Protein AF-A0A8T4W693-F1 (afdb_monomer_lite)

Secondary structure (DSSP, 8-state):
-HHHHHHHHHHHHHHHHHHHHHHHHHHHTTSHHHHHHHHHHHHHHHIIIIIHHHHHHHHHTS-GGGHHHHHHHHHHHHHHHHHHHHHS-TTTHHHHHHHHHHHHHHHHHHHHHHHHHHHHHH-HHHHHHHHHHHHHHHHHT---SS--S-HHHHHHHHTHHHHHHHHHHHTTTT--HHHHHHHHHHHHHHH-

Sequence (192 aa):
METLALGIAFGAIISLAQFFSEHVCRRCRRHTTTITSLSAGVAVSYLFLGLFPEFVSKVQHTERWLYVFTLLGFALFHLVEKYIYQHSAPRAVTTRLERENSAVSFIYHFIVGVVIVDLTAIGFTDGLLFVIPIALYTALGTLPEHISPERALHVTLSLAPLLGVVAAVALQDLITTAVSAALLGFVVGALG

Structure (mmCIF, N/CA/C/O backbone):
data_AF-A0A8T4W693-F1
#
_entry.id   AF-A0A8T4W693-F1
#
loop_
_atom_site.group_PDB
_atom_site.id
_atom_site.type_symbol
_atom_site.label_atom_id
_atom_site.label_alt_id
_atom_site.label_comp_id
_atom_site.label_asym_id
_atom_site.label_entity_id
_atom_site.label_seq_id
_atom_site.pdbx_PDB_ins_code
_atom_site.Cartn_x
_atom_site.Cartn_y
_atom_site.Cartn_z
_atom_site.occupancy
_atom_site.B_iso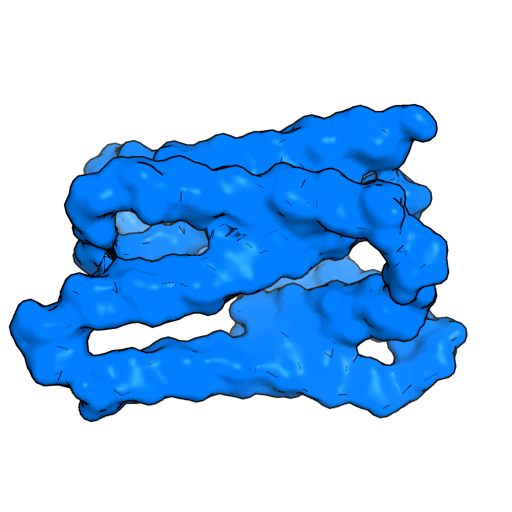_or_equiv
_atom_site.auth_seq_id
_atom_site.auth_comp_id
_atom_site.auth_asym_id
_atom_site.auth_atom_id
_atom_site.pdbx_PDB_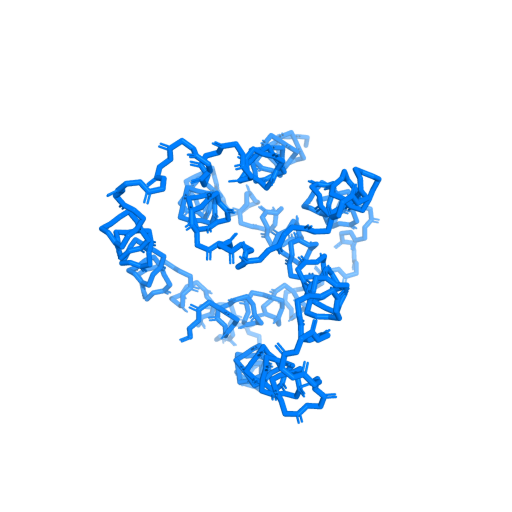model_num
ATOM 1 N N . MET A 1 1 ? -6.657 15.976 14.430 1.00 62.84 1 MET A N 1
ATOM 2 C CA . MET A 1 1 ? -5.666 16.737 13.629 1.00 62.84 1 MET A CA 1
ATOM 3 C C . MET A 1 1 ? -4.329 16.013 13.554 1.00 62.84 1 MET A C 1
ATOM 5 O O . MET A 1 1 ? -3.760 15.965 12.474 1.00 62.84 1 MET A O 1
ATOM 9 N N . GLU A 1 2 ? -3.848 15.419 14.649 1.00 81.56 2 GLU A N 1
ATOM 10 C CA . GLU A 1 2 ? -2.582 14.666 14.658 1.00 81.56 2 GLU A CA 1
ATOM 11 C C . GLU A 1 2 ? -2.604 13.439 13.734 1.00 81.56 2 GLU A C 1
ATOM 13 O O . GLU A 1 2 ? -1.695 13.274 12.928 1.00 81.56 2 GLU A O 1
ATOM 18 N N . THR A 1 3 ? -3.680 12.647 13.754 1.00 83.38 3 THR A N 1
ATOM 19 C CA . THR A 1 3 ? -3.861 11.478 12.868 1.00 83.38 3 THR A CA 1
ATOM 20 C C . THR A 1 3 ? -3.807 11.842 11.386 1.00 83.38 3 THR A C 1
ATOM 22 O O . THR A 1 3 ? -3.142 11.173 10.604 1.00 83.38 3 THR A O 1
ATOM 25 N N . LEU A 1 4 ? -4.440 12.952 11.000 1.00 86.94 4 LEU A N 1
ATOM 26 C CA . LEU A 1 4 ? -4.396 13.472 9.634 1.00 86.94 4 LEU A CA 1
ATOM 27 C C . LEU A 1 4 ? -2.971 13.864 9.224 1.00 86.94 4 LEU A C 1
ATOM 29 O O . LEU A 1 4 ? -2.515 13.493 8.147 1.00 86.94 4 LEU A O 1
ATOM 33 N N . ALA A 1 5 ? -2.269 14.612 10.078 1.00 92.00 5 ALA A N 1
ATOM 34 C CA . ALA A 1 5 ? -0.904 15.044 9.794 1.00 92.00 5 ALA A CA 1
ATOM 35 C C . ALA A 1 5 ? 0.048 13.844 9.658 1.00 92.00 5 ALA A C 1
ATOM 37 O O . ALA A 1 5 ? 0.858 13.810 8.731 1.00 92.00 5 ALA A O 1
ATOM 38 N N . LEU A 1 6 ? -0.093 12.842 10.531 1.00 93.31 6 LEU A N 1
ATOM 39 C CA . LEU A 1 6 ? 0.670 11.596 10.470 1.00 93.31 6 LEU A CA 1
ATOM 40 C C . LEU A 1 6 ? 0.335 10.780 9.220 1.00 93.31 6 LEU A C 1
ATOM 42 O O . LEU A 1 6 ? 1.248 10.376 8.505 1.00 93.31 6 LEU A O 1
ATOM 46 N N . GLY A 1 7 ? -0.950 10.598 8.910 1.00 93.06 7 GLY A N 1
ATOM 47 C CA . GLY A 1 7 ? -1.399 9.893 7.710 1.00 93.06 7 GLY A CA 1
ATOM 48 C C . GLY A 1 7 ? -0.865 10.540 6.432 1.00 93.06 7 GLY A C 1
ATOM 49 O O . GLY A 1 7 ? -0.345 9.844 5.564 1.00 93.06 7 GLY A O 1
ATOM 50 N N . ILE A 1 8 ? -0.896 11.875 6.339 1.00 94.25 8 ILE A N 1
ATOM 51 C CA . ILE A 1 8 ? -0.317 12.611 5.204 1.00 94.25 8 ILE A CA 1
ATOM 52 C C . ILE A 1 8 ? 1.201 12.427 5.153 1.00 94.25 8 ILE A C 1
ATOM 54 O O . ILE A 1 8 ? 1.735 12.149 4.082 1.00 94.25 8 ILE A O 1
ATOM 58 N N . ALA A 1 9 ? 1.905 12.557 6.282 1.00 95.44 9 ALA A N 1
ATOM 59 C CA . ALA A 1 9 ? 3.357 12.392 6.326 1.00 95.44 9 ALA A CA 1
ATOM 60 C C . ALA A 1 9 ? 3.779 10.983 5.883 1.00 95.44 9 ALA A C 1
ATOM 62 O O . ALA A 1 9 ? 4.670 10.823 5.050 1.00 95.44 9 ALA A O 1
ATOM 63 N N . PHE A 1 10 ? 3.103 9.956 6.386 1.00 95.38 10 PHE A N 1
ATOM 64 C CA . PHE A 1 10 ? 3.371 8.562 6.054 1.00 95.38 10 PHE A CA 1
ATOM 65 C C . PHE A 1 10 ? 2.959 8.204 4.621 1.00 95.38 10 PHE A C 1
ATOM 67 O O . PHE A 1 10 ? 3.737 7.583 3.894 1.00 95.38 10 PHE A O 1
ATOM 74 N N . GLY A 1 11 ? 1.799 8.679 4.162 1.00 93.75 11 GLY A N 1
ATOM 75 C CA . GLY A 1 11 ? 1.382 8.568 2.765 1.00 93.75 11 GLY A CA 1
ATOM 76 C C . GLY A 1 11 ? 2.362 9.258 1.812 1.00 93.75 11 GLY A C 1
ATOM 77 O O . GLY A 1 11 ? 2.656 8.722 0.742 1.00 93.75 11 GLY A O 1
ATOM 78 N N . ALA A 1 12 ? 2.938 10.396 2.210 1.00 94.31 12 ALA A N 1
ATOM 79 C CA . ALA A 1 12 ? 3.974 11.084 1.446 1.00 94.31 12 ALA A CA 1
ATOM 80 C C . ALA A 1 12 ? 5.266 10.262 1.362 1.00 94.31 12 ALA A C 1
ATOM 82 O O . ALA A 1 12 ? 5.858 10.207 0.289 1.00 94.31 12 ALA A O 1
ATOM 83 N N . ILE A 1 13 ? 5.679 9.574 2.434 1.00 94.88 13 ILE A N 1
ATOM 84 C CA . ILE A 1 13 ? 6.854 8.683 2.406 1.00 94.88 13 ILE A CA 1
ATOM 85 C C . ILE A 1 13 ? 6.652 7.546 1.397 1.00 94.88 13 ILE A C 1
ATOM 87 O O . ILE A 1 13 ? 7.530 7.310 0.569 1.00 94.88 13 ILE A O 1
ATOM 91 N N . ILE A 1 14 ? 5.494 6.877 1.414 1.00 92.62 14 ILE A N 1
ATOM 92 C CA . ILE A 1 14 ? 5.190 5.789 0.465 1.00 92.62 14 ILE A CA 1
ATOM 93 C C . ILE A 1 14 ? 5.104 6.330 -0.969 1.00 92.62 14 ILE A C 1
ATOM 95 O O . ILE A 1 14 ? 5.646 5.733 -1.898 1.00 92.62 14 ILE A O 1
ATOM 99 N N . SER A 1 15 ? 4.488 7.498 -1.150 1.00 91.50 15 SER A N 1
ATOM 100 C CA . SER A 1 15 ? 4.409 8.181 -2.448 1.00 91.50 15 SER A CA 1
ATOM 101 C C . SER A 1 15 ? 5.794 8.525 -2.996 1.00 91.50 15 SER A C 1
ATOM 103 O O . SER A 1 15 ? 6.074 8.333 -4.178 1.00 91.50 15 SER A O 1
ATOM 105 N N . LEU A 1 16 ? 6.691 8.987 -2.124 1.00 91.19 16 LEU A N 1
ATOM 106 C CA . LEU A 1 16 ? 8.070 9.314 -2.461 1.00 91.19 16 LEU A CA 1
ATOM 107 C C . LEU A 1 16 ? 8.877 8.056 -2.804 1.00 91.19 16 LEU A C 1
ATOM 109 O O . LEU A 1 16 ? 9.640 8.063 -3.768 1.00 91.19 16 LEU A O 1
ATOM 113 N N . ALA A 1 17 ? 8.673 6.967 -2.059 1.00 89.50 17 ALA A N 1
ATOM 114 C CA . ALA A 1 17 ? 9.260 5.665 -2.354 1.00 89.50 17 ALA A CA 1
ATOM 115 C C . ALA A 1 17 ? 8.831 5.162 -3.741 1.00 89.50 17 ALA A C 1
ATOM 117 O O . ALA A 1 17 ? 9.685 4.785 -4.543 1.00 89.50 17 ALA A O 1
ATOM 118 N N . GLN A 1 18 ? 7.538 5.262 -4.067 1.00 85.38 18 GLN A N 1
ATOM 119 C CA . GLN A 1 18 ? 7.016 4.919 -5.391 1.00 85.38 18 GLN A CA 1
ATOM 120 C C . GLN A 1 18 ? 7.592 5.832 -6.479 1.00 85.38 18 GLN A C 1
ATOM 122 O O . GLN A 1 18 ? 7.983 5.355 -7.541 1.00 85.38 18 GLN A O 1
ATOM 127 N N . PHE A 1 19 ? 7.701 7.137 -6.223 1.00 85.06 19 PHE A N 1
ATOM 128 C CA . PHE A 1 19 ? 8.256 8.095 -7.180 1.00 85.06 19 PHE A CA 1
ATOM 129 C C . PHE A 1 19 ? 9.748 7.856 -7.475 1.00 85.06 19 PHE A C 1
ATOM 131 O O . PHE A 1 19 ? 10.193 8.018 -8.612 1.00 85.06 19 PHE A O 1
ATOM 138 N N . PHE A 1 20 ? 10.536 7.465 -6.472 1.00 84.12 20 PHE A N 1
ATOM 139 C CA . PHE A 1 20 ? 11.967 7.200 -6.644 1.00 84.12 20 PHE A CA 1
ATOM 140 C C . PHE A 1 20 ? 12.306 5.750 -6.990 1.00 84.12 20 PHE A C 1
ATOM 142 O O . PHE A 1 20 ? 13.466 5.495 -7.322 1.00 84.12 20 PHE A O 1
ATOM 149 N N . SER A 1 21 ? 11.339 4.832 -6.966 1.00 79.38 21 SER A N 1
ATOM 150 C CA . SER A 1 21 ? 11.526 3.407 -7.283 1.00 79.38 21 SER A CA 1
ATOM 151 C C . SER A 1 21 ? 12.349 3.190 -8.564 1.00 79.38 21 SER A C 1
ATOM 153 O O . SER A 1 21 ? 13.337 2.456 -8.553 1.00 79.38 21 SER A O 1
ATOM 155 N N . GLU A 1 22 ? 12.056 3.936 -9.638 1.00 73.69 22 GLU A N 1
ATOM 156 C CA . GLU A 1 22 ? 12.812 3.904 -10.897 1.00 73.69 22 GLU A CA 1
ATOM 157 C C . GLU A 1 22 ? 14.298 4.265 -10.707 1.00 73.69 22 GLU A C 1
ATOM 159 O O . GLU A 1 22 ? 15.195 3.578 -11.210 1.00 73.69 22 GLU A O 1
ATOM 164 N N . HIS A 1 23 ? 14.579 5.352 -9.987 1.00 76.81 23 HIS A N 1
ATOM 165 C CA . HIS A 1 23 ? 15.943 5.838 -9.779 1.00 76.81 23 HIS A CA 1
ATOM 166 C C . HIS A 1 23 ? 16.743 4.862 -8.912 1.00 76.81 23 HIS A C 1
ATOM 168 O O . HIS A 1 23 ? 17.916 4.594 -9.196 1.00 76.81 23 HIS A O 1
ATOM 174 N N . VAL A 1 24 ? 16.096 4.304 -7.887 1.00 75.31 24 VAL A N 1
ATOM 175 C CA . VAL A 1 24 ? 16.682 3.308 -6.989 1.00 75.31 24 VAL A CA 1
ATOM 176 C C . VAL A 1 24 ? 16.982 2.020 -7.756 1.00 75.31 24 VAL A C 1
ATOM 178 O O . VAL A 1 24 ? 18.122 1.557 -7.720 1.00 75.31 24 VAL A O 1
ATOM 181 N N . CYS A 1 25 ? 16.039 1.505 -8.551 1.00 70.56 25 CYS A N 1
ATOM 182 C CA . CYS A 1 25 ? 16.251 0.328 -9.397 1.00 70.56 25 CYS A CA 1
ATOM 183 C C . CYS A 1 25 ? 17.429 0.507 -10.367 1.00 70.56 25 CYS A C 1
ATOM 185 O O . CYS A 1 25 ? 18.298 -0.365 -10.460 1.00 70.56 25 CYS A O 1
ATOM 187 N N . ARG A 1 26 ? 17.524 1.657 -11.052 1.00 72.19 26 ARG A N 1
ATOM 188 C CA . ARG A 1 26 ? 18.644 1.944 -11.969 1.00 72.19 26 ARG A CA 1
ATOM 189 C C . ARG A 1 26 ? 19.995 1.968 -11.248 1.00 72.19 26 ARG A C 1
ATOM 191 O O . ARG A 1 26 ? 20.972 1.432 -11.772 1.00 72.19 26 ARG A O 1
ATOM 198 N N . ARG A 1 27 ? 20.062 2.563 -10.052 1.00 77.00 27 ARG A N 1
ATOM 199 C CA . ARG A 1 27 ? 21.290 2.647 -9.239 1.00 77.00 27 ARG A CA 1
ATOM 200 C C . ARG A 1 27 ? 21.696 1.281 -8.676 1.00 77.00 27 ARG A C 1
ATOM 202 O O . ARG A 1 27 ? 22.879 0.945 -8.660 1.00 77.00 27 ARG A O 1
ATOM 209 N N . CYS A 1 28 ? 20.718 0.491 -8.242 1.00 72.50 28 CYS A N 1
ATOM 210 C CA . CYS A 1 28 ? 20.913 -0.781 -7.550 1.00 72.50 28 CYS A CA 1
ATOM 211 C C . CYS A 1 28 ? 20.978 -1.997 -8.482 1.00 72.50 28 CYS A C 1
ATOM 213 O O . CYS A 1 28 ? 21.146 -3.109 -7.989 1.00 72.50 28 CYS A O 1
ATOM 215 N N . ARG A 1 29 ? 20.948 -1.800 -9.809 1.00 70.38 29 ARG A N 1
ATOM 216 C CA . ARG A 1 29 ? 20.939 -2.860 -10.837 1.00 70.38 29 ARG A CA 1
ATOM 217 C C . ARG A 1 29 ? 22.004 -3.953 -10.654 1.00 70.38 29 ARG A C 1
ATOM 219 O O . ARG A 1 29 ? 21.802 -5.092 -11.054 1.00 70.38 29 ARG A O 1
ATOM 226 N N . ARG A 1 30 ? 23.154 -3.617 -10.057 1.00 74.06 30 ARG A N 1
ATOM 227 C CA . ARG A 1 30 ? 24.265 -4.559 -9.818 1.00 74.06 30 ARG A CA 1
ATOM 228 C C . ARG A 1 30 ? 24.036 -5.497 -8.621 1.00 74.06 30 ARG A C 1
ATOM 230 O O . ARG A 1 30 ? 24.671 -6.540 -8.559 1.00 74.06 30 ARG A O 1
ATOM 237 N N . HIS A 1 31 ? 23.143 -5.137 -7.699 1.00 78.00 31 HIS A N 1
ATOM 238 C CA . HIS A 1 31 ? 22.842 -5.884 -6.469 1.00 78.00 31 HIS A CA 1
ATOM 239 C C . HIS A 1 31 ? 21.340 -6.172 -6.311 1.00 78.00 31 HIS A C 1
ATOM 241 O O . HIS A 1 31 ? 20.880 -6.449 -5.204 1.00 78.00 31 HIS A O 1
ATOM 247 N N . THR A 1 32 ? 20.576 -6.098 -7.406 1.00 74.19 32 THR A N 1
ATOM 248 C CA . THR A 1 32 ? 19.115 -6.234 -7.411 1.00 74.19 32 THR A CA 1
ATOM 249 C C . THR A 1 32 ? 18.655 -7.483 -6.673 1.00 74.19 32 THR A C 1
ATOM 251 O O . THR A 1 32 ? 17.847 -7.372 -5.765 1.00 74.19 32 THR A O 1
ATOM 254 N N . THR A 1 33 ? 19.236 -8.650 -6.959 1.00 77.44 33 THR A N 1
ATOM 255 C CA . THR A 1 33 ? 18.818 -9.916 -6.339 1.00 77.44 33 THR A CA 1
ATOM 256 C C . THR A 1 33 ? 18.897 -9.879 -4.811 1.00 77.44 33 THR A C 1
ATOM 258 O O . THR A 1 33 ? 17.939 -10.246 -4.138 1.00 77.44 33 THR A O 1
ATOM 261 N N . THR A 1 34 ? 20.009 -9.390 -4.252 1.00 83.25 34 THR A N 1
ATOM 262 C CA . THR A 1 34 ? 20.217 -9.324 -2.797 1.00 83.25 34 THR A CA 1
ATOM 263 C C . THR A 1 34 ? 19.296 -8.300 -2.140 1.00 83.25 34 THR A C 1
ATOM 265 O O . THR A 1 34 ? 18.709 -8.565 -1.092 1.00 83.25 34 THR A O 1
ATOM 268 N N . ILE A 1 35 ? 19.150 -7.130 -2.763 1.00 82.75 35 ILE A N 1
ATOM 269 C CA . ILE A 1 35 ? 18.343 -6.027 -2.236 1.00 82.75 35 ILE A CA 1
ATOM 270 C C . ILE A 1 35 ? 16.852 -6.387 -2.270 1.00 82.75 35 ILE A C 1
ATOM 272 O O . ILE A 1 35 ? 16.149 -6.184 -1.281 1.00 82.75 35 ILE A O 1
ATOM 276 N N . THR A 1 36 ? 16.383 -6.994 -3.359 1.00 80.75 36 THR A N 1
ATOM 277 C CA . THR A 1 36 ? 15.002 -7.464 -3.487 1.00 80.75 36 THR A CA 1
ATOM 278 C C . THR A 1 36 ? 14.714 -8.604 -2.514 1.00 80.75 36 THR A C 1
ATOM 280 O O . THR A 1 36 ? 13.684 -8.562 -1.847 1.00 80.75 36 THR A O 1
ATOM 283 N N . SER A 1 37 ? 15.631 -9.566 -2.327 1.00 86.00 37 SER A N 1
ATOM 284 C CA . SER A 1 37 ? 15.439 -10.629 -1.324 1.00 86.00 37 SER A CA 1
ATOM 285 C C . SER A 1 37 ? 15.393 -10.094 0.108 1.00 86.00 37 SER A C 1
ATOM 287 O O . SER A 1 37 ? 14.603 -10.576 0.917 1.00 86.00 37 SER A O 1
ATOM 289 N N . LEU A 1 38 ? 16.197 -9.069 0.420 1.00 88.19 38 LEU A N 1
ATOM 290 C CA . LEU A 1 38 ? 16.171 -8.413 1.726 1.00 88.19 38 LEU A CA 1
ATOM 291 C C . LEU A 1 38 ? 14.836 -7.698 1.943 1.00 88.19 38 LEU A C 1
ATOM 293 O O . LEU A 1 38 ? 14.202 -7.880 2.979 1.00 88.19 38 LEU A O 1
ATOM 297 N N . SER A 1 39 ? 14.392 -6.918 0.956 1.00 86.94 39 SER A N 1
ATOM 298 C CA . SER A 1 39 ? 13.115 -6.210 1.016 1.00 86.94 39 SER A CA 1
ATOM 299 C C . SER A 1 39 ? 11.934 -7.168 1.160 1.00 86.94 39 SER A C 1
ATOM 301 O O . SER A 1 39 ? 11.044 -6.915 1.968 1.00 86.94 39 SER A O 1
ATOM 303 N N . ALA A 1 40 ? 11.933 -8.273 0.410 1.00 86.00 40 ALA A N 1
ATOM 304 C CA . ALA A 1 40 ? 10.919 -9.315 0.522 1.00 86.00 40 ALA A CA 1
ATOM 305 C C . ALA A 1 40 ? 10.945 -9.965 1.913 1.00 86.00 40 ALA A C 1
ATOM 307 O O . ALA A 1 40 ? 9.900 -10.119 2.533 1.00 86.00 40 ALA A O 1
ATOM 308 N N . GLY A 1 41 ? 12.131 -10.266 2.452 1.00 90.50 41 GLY A N 1
ATOM 309 C CA . GLY A 1 41 ? 12.277 -10.801 3.807 1.00 90.50 41 GLY A CA 1
ATOM 310 C C . GLY A 1 41 ? 11.724 -9.864 4.885 1.00 90.50 41 GLY A C 1
ATOM 311 O O . GLY A 1 41 ? 11.012 -10.318 5.780 1.00 90.50 41 GLY A O 1
ATOM 312 N N . VAL A 1 42 ? 11.992 -8.557 4.782 1.00 91.56 42 VAL A N 1
ATOM 313 C CA . VAL A 1 42 ? 11.444 -7.538 5.696 1.00 91.56 42 VAL A CA 1
ATOM 314 C C . VAL A 1 42 ? 9.920 -7.452 5.575 1.00 91.56 42 VAL A C 1
ATOM 316 O O . VAL A 1 42 ? 9.233 -7.468 6.595 1.00 91.56 42 VAL A O 1
ATOM 319 N N . ALA A 1 43 ? 9.388 -7.411 4.350 1.00 90.19 43 ALA A N 1
ATOM 320 C CA . ALA A 1 43 ? 7.949 -7.346 4.099 1.00 90.19 43 ALA A CA 1
ATOM 321 C C . ALA A 1 43 ? 7.214 -8.585 4.630 1.00 90.19 43 ALA A C 1
ATOM 323 O O . ALA A 1 43 ? 6.247 -8.441 5.371 1.00 90.19 43 ALA A O 1
ATOM 324 N N . VAL A 1 44 ? 7.711 -9.792 4.339 1.00 91.81 44 VAL A N 1
ATOM 325 C CA . VAL A 1 44 ? 7.122 -11.057 4.812 1.00 91.81 44 VAL A CA 1
ATOM 326 C C . VAL A 1 44 ? 7.214 -11.180 6.334 1.00 91.81 44 VAL A C 1
ATOM 328 O O . VAL A 1 44 ? 6.255 -11.589 6.985 1.00 91.81 44 VAL A O 1
ATOM 331 N N . SER A 1 45 ? 8.340 -10.782 6.934 1.00 94.38 45 SER A N 1
ATOM 332 C CA . SER A 1 45 ? 8.476 -10.780 8.396 1.00 94.38 45 SER A CA 1
ATOM 333 C C . SER A 1 45 ? 7.448 -9.853 9.039 1.00 94.38 45 SER A C 1
ATOM 335 O O . SER A 1 45 ? 6.778 -10.241 9.991 1.00 94.38 45 SER A O 1
ATOM 337 N N . TYR A 1 46 ? 7.281 -8.646 8.498 1.00 93.25 46 TYR A N 1
ATOM 338 C CA . TYR A 1 46 ? 6.281 -7.707 8.989 1.00 93.25 46 TYR A CA 1
ATOM 339 C C . TYR A 1 46 ? 4.842 -8.178 8.729 1.00 93.25 46 TYR A C 1
ATOM 341 O O . TYR A 1 46 ? 3.984 -8.004 9.596 1.00 93.25 46 TYR A O 1
ATOM 349 N N . LEU A 1 47 ? 4.588 -8.835 7.592 1.00 93.56 47 LEU A N 1
ATOM 350 C CA . LEU A 1 47 ? 3.304 -9.461 7.286 1.00 93.56 47 LEU A CA 1
ATOM 351 C C . LEU A 1 47 ? 2.884 -10.403 8.413 1.00 93.56 47 LEU A C 1
ATOM 353 O O . LEU A 1 47 ? 1.791 -10.256 8.948 1.00 93.56 47 LEU A O 1
ATOM 357 N N . PHE A 1 48 ? 3.756 -11.327 8.817 1.00 94.31 48 PHE A N 1
ATOM 358 C CA . PHE A 1 48 ? 3.413 -12.318 9.838 1.00 94.31 48 PHE A CA 1
ATOM 359 C C . PHE A 1 48 ? 3.480 -11.789 11.272 1.00 94.31 48 PHE A C 1
ATOM 361 O O . PHE A 1 48 ? 2.714 -12.249 12.115 1.00 94.31 48 PHE A O 1
ATOM 368 N N . LEU A 1 49 ? 4.388 -10.855 11.568 1.00 94.06 49 LEU A N 1
ATOM 369 C CA . LEU A 1 49 ? 4.620 -10.388 12.939 1.00 94.06 49 LEU A CA 1
ATOM 370 C C . LEU A 1 49 ? 3.785 -9.167 13.332 1.00 94.06 49 LEU A C 1
ATOM 372 O O . LEU A 1 49 ? 3.550 -8.973 14.520 1.00 94.06 49 LEU A O 1
ATOM 376 N N . GLY A 1 50 ? 3.357 -8.345 12.373 1.00 91.81 50 GLY A N 1
ATOM 377 C CA . GLY A 1 50 ? 2.589 -7.125 12.639 1.00 91.81 50 GLY A CA 1
ATOM 378 C C . GLY A 1 50 ? 1.224 -7.135 11.966 1.00 91.81 50 GLY A C 1
ATOM 379 O O . GLY A 1 50 ? 0.191 -7.146 12.631 1.00 91.81 50 GLY A O 1
ATOM 380 N N . LEU A 1 51 ? 1.219 -7.181 10.635 1.00 92.94 51 LEU A N 1
ATOM 381 C CA . LEU A 1 51 ? 0.013 -6.997 9.823 1.00 92.94 51 LEU A CA 1
ATOM 382 C C . LEU A 1 51 ? -1.043 -8.095 10.033 1.00 92.94 51 LEU A C 1
ATOM 384 O O . LEU A 1 51 ? -2.226 -7.800 10.198 1.00 92.94 51 LEU A O 1
ATOM 388 N N . PHE A 1 52 ? -0.629 -9.363 10.033 1.00 93.56 52 PHE A N 1
ATOM 389 C CA . PHE A 1 52 ? -1.537 -10.499 10.179 1.00 93.56 52 PHE A CA 1
ATOM 390 C C . PHE A 1 52 ? -2.152 -10.589 11.589 1.00 93.56 52 PHE A C 1
ATOM 392 O O . PHE A 1 52 ? -3.372 -10.739 11.675 1.00 93.56 52 PHE A O 1
ATOM 399 N N . PRO A 1 53 ? -1.391 -10.444 12.696 1.00 93.81 53 PRO A N 1
ATOM 400 C CA . PRO A 1 53 ? -1.968 -10.347 14.038 1.00 93.81 53 PRO A CA 1
ATOM 401 C C . PRO A 1 53 ? -2.982 -9.208 14.186 1.00 93.81 53 PRO A C 1
ATOM 403 O O . PRO A 1 53 ? -4.064 -9.432 14.731 1.00 93.81 53 PRO A O 1
ATOM 406 N N . GLU A 1 54 ? -2.675 -8.021 13.657 1.00 92.75 54 GLU A N 1
ATOM 407 C CA . GLU A 1 54 ? -3.580 -6.866 13.708 1.00 92.75 54 GLU A CA 1
ATOM 408 C C . GLU A 1 54 ? -4.876 -7.131 12.928 1.00 92.75 54 GLU A C 1
ATOM 410 O O . GLU A 1 54 ? -5.984 -6.884 13.408 1.00 92.75 54 GLU A O 1
ATOM 415 N N . PHE A 1 55 ? -4.758 -7.742 11.748 1.00 94.44 55 PHE A N 1
ATOM 416 C CA . PHE A 1 55 ? -5.913 -8.184 10.976 1.00 94.44 55 PHE A CA 1
ATOM 417 C C . PHE A 1 55 ? -6.772 -9.204 11.737 1.00 94.44 55 PHE A C 1
ATOM 419 O O . PHE A 1 55 ? -7.988 -9.034 11.835 1.00 94.44 55 PHE A O 1
ATOM 426 N N . VAL A 1 56 ? -6.160 -10.238 12.323 1.00 94.38 56 VAL A N 1
ATOM 427 C CA . VAL A 1 56 ? -6.880 -11.246 13.118 1.00 94.38 56 VAL A CA 1
ATOM 428 C C . VAL A 1 56 ? -7.598 -10.598 14.303 1.00 94.38 56 VAL A C 1
ATOM 430 O O . VAL A 1 56 ? -8.758 -10.930 14.552 1.00 94.38 56 VAL A O 1
ATOM 433 N N . SER A 1 57 ? -6.956 -9.647 14.987 1.00 92.31 57 SER A N 1
ATOM 434 C CA . SER A 1 57 ? -7.564 -8.874 16.076 1.00 92.31 57 SER A CA 1
ATOM 435 C C . SER A 1 57 ? -8.834 -8.154 15.610 1.00 92.31 57 SER A C 1
ATOM 437 O O . SER A 1 57 ? -9.903 -8.340 16.196 1.00 92.31 57 SER A O 1
ATOM 439 N N . LYS A 1 58 ? -8.783 -7.413 14.495 1.00 90.50 58 LYS A N 1
ATOM 440 C CA . LYS A 1 58 ? -9.958 -6.707 13.949 1.00 90.50 58 LYS A CA 1
ATOM 441 C C . LYS A 1 58 ? -11.089 -7.652 13.528 1.00 90.50 58 LYS A C 1
ATOM 443 O O . LYS A 1 58 ? -12.264 -7.347 13.750 1.00 90.50 58 LYS A O 1
ATOM 448 N N . VAL A 1 59 ? -10.756 -8.809 12.954 1.00 92.62 59 VAL A N 1
ATOM 449 C CA . VAL A 1 59 ? -11.739 -9.822 12.532 1.00 92.62 59 VAL A CA 1
ATOM 450 C C . VAL A 1 59 ? -12.432 -10.476 13.727 1.00 92.62 59 VAL A C 1
ATOM 452 O O . VAL A 1 59 ? -13.644 -10.684 13.680 1.00 92.62 59 VAL A O 1
ATOM 455 N N . GLN A 1 60 ? -11.704 -10.760 14.811 1.00 88.44 60 GLN A N 1
ATOM 456 C CA . GLN A 1 60 ? -12.282 -11.334 16.033 1.00 88.44 60 GLN A CA 1
ATOM 457 C C . GLN A 1 60 ? -13.350 -10.435 16.668 1.00 88.44 60 GLN A C 1
ATOM 459 O O . GLN A 1 60 ? -14.309 -10.951 17.237 1.00 88.44 60 GLN A O 1
ATOM 464 N N . HIS A 1 61 ? -13.204 -9.115 16.537 1.00 81.00 61 HIS A N 1
ATOM 465 C CA . HIS A 1 61 ? -14.144 -8.124 17.065 1.00 81.00 61 HIS A CA 1
ATOM 466 C C . HIS A 1 61 ? -15.256 -7.736 16.080 1.00 81.00 61 HIS A C 1
ATOM 468 O O . HIS A 1 61 ? -16.134 -6.956 16.442 1.00 81.00 61 HIS A O 1
ATOM 474 N N . THR A 1 62 ? -15.220 -8.255 14.847 1.00 85.88 62 THR A N 1
ATOM 475 C CA . THR A 1 62 ? -16.189 -7.916 13.799 1.00 85.88 62 THR A CA 1
ATOM 476 C C . THR A 1 62 ? -16.912 -9.167 13.312 1.00 85.88 62 THR A C 1
ATOM 478 O O . THR A 1 62 ? -17.925 -9.547 13.882 1.00 85.88 62 THR A O 1
ATOM 481 N N . GLU A 1 63 ? -16.406 -9.819 12.263 1.00 90.19 63 GLU A N 1
ATOM 482 C CA . GLU A 1 63 ? -17.080 -10.933 11.607 1.00 90.19 63 GLU A CA 1
ATOM 483 C C . GLU A 1 63 ? -16.076 -11.864 10.922 1.00 90.19 63 GLU A C 1
ATOM 485 O O . GLU A 1 63 ? -15.226 -11.425 10.148 1.00 90.19 63 GLU A O 1
ATOM 490 N N . ARG A 1 64 ? -16.211 -13.179 11.124 1.00 91.69 64 ARG A N 1
ATOM 491 C CA . ARG A 1 64 ? -15.255 -14.176 10.598 1.00 91.69 64 ARG A CA 1
ATOM 492 C C . ARG A 1 64 ? -15.217 -14.262 9.071 1.00 91.69 64 ARG A C 1
ATOM 494 O O . ARG A 1 64 ? -14.213 -14.693 8.516 1.00 91.69 64 ARG A O 1
ATOM 501 N N . TRP A 1 65 ? -16.278 -13.871 8.367 1.00 93.94 65 TRP A N 1
ATOM 502 C CA . TRP A 1 65 ? -16.297 -13.931 6.899 1.00 93.94 65 TRP A CA 1
ATOM 503 C C . TRP A 1 65 ? -15.276 -12.974 6.255 1.00 93.94 65 TRP A C 1
ATOM 505 O O . TRP A 1 65 ? -14.897 -13.172 5.102 1.00 93.94 65 TRP A O 1
ATOM 515 N N . LEU A 1 66 ? -14.756 -12.000 7.013 1.00 93.88 66 LEU A N 1
ATOM 516 C CA . LEU A 1 66 ? -13.738 -11.052 6.559 1.00 93.88 66 LEU A CA 1
ATOM 517 C C . LEU A 1 66 ? -12.401 -11.712 6.174 1.00 93.88 66 LEU A C 1
ATOM 519 O O . LEU A 1 66 ? -11.654 -11.132 5.388 1.00 93.88 66 LEU A O 1
ATOM 523 N N . TYR A 1 67 ? -12.122 -12.948 6.617 1.00 94.38 67 TYR A N 1
ATOM 524 C CA . TYR A 1 67 ? -10.971 -13.734 6.137 1.00 94.38 67 TYR A CA 1
ATOM 525 C C . TYR A 1 67 ? -10.973 -13.947 4.613 1.00 94.38 67 TYR A C 1
ATOM 527 O O . TYR A 1 67 ? -9.912 -14.117 4.011 1.00 94.38 67 TYR A O 1
ATOM 535 N N . VAL A 1 68 ? -12.143 -13.887 3.966 1.00 96.06 68 VAL A N 1
ATOM 536 C CA . VAL A 1 68 ? -12.255 -13.974 2.503 1.00 96.06 68 VAL A CA 1
ATOM 537 C C . VAL A 1 68 ? -11.506 -12.834 1.812 1.00 96.06 68 VAL A C 1
ATOM 539 O O . VAL A 1 68 ? -10.980 -13.048 0.724 1.00 96.06 68 VAL A O 1
ATOM 542 N N . PHE A 1 69 ? -11.380 -11.653 2.427 1.00 95.38 69 PHE A N 1
ATOM 543 C CA . PHE A 1 69 ? -10.648 -10.542 1.812 1.00 95.38 69 PHE A CA 1
ATOM 544 C C . PHE A 1 69 ? -9.143 -10.788 1.720 1.00 95.38 69 PHE A C 1
ATOM 546 O O . PHE A 1 69 ? -8.524 -10.325 0.767 1.00 95.38 69 PHE A O 1
ATOM 553 N N . THR A 1 70 ? -8.562 -11.576 2.627 1.00 95.19 70 THR A N 1
ATOM 554 C CA . THR A 1 70 ? -7.169 -12.029 2.499 1.00 95.19 70 THR A CA 1
ATOM 555 C C . THR A 1 70 ? -6.995 -12.949 1.302 1.00 95.19 70 THR A C 1
ATOM 557 O O . THR A 1 70 ? -6.096 -12.748 0.491 1.00 95.19 70 THR A O 1
ATOM 560 N N . LEU A 1 71 ? -7.906 -13.908 1.126 1.00 94.56 71 LEU A N 1
ATOM 561 C CA . LEU A 1 71 ? -7.902 -14.767 -0.059 1.00 94.56 71 LEU A CA 1
ATOM 562 C C . LEU A 1 71 ? -8.135 -13.961 -1.338 1.00 94.56 71 LEU A C 1
ATOM 564 O O . LEU A 1 71 ? -7.515 -14.246 -2.357 1.00 94.56 71 LEU A O 1
ATOM 568 N N . LEU A 1 72 ? -9.002 -12.947 -1.286 1.00 94.12 72 LEU A N 1
ATOM 569 C CA . LEU A 1 72 ? -9.282 -12.071 -2.416 1.00 94.12 72 LEU A CA 1
ATOM 570 C C . LEU A 1 72 ? -8.058 -11.231 -2.795 1.00 94.12 72 LEU A C 1
ATOM 572 O O . LEU A 1 72 ? -7.749 -11.140 -3.978 1.00 94.12 72 LEU A O 1
ATOM 576 N N . GLY A 1 73 ? -7.355 -10.658 -1.814 1.00 91.06 73 GLY A N 1
ATOM 577 C CA . GLY A 1 73 ? -6.105 -9.925 -2.030 1.00 91.06 73 GLY A CA 1
ATOM 578 C C . GLY A 1 73 ? -5.060 -10.791 -2.722 1.00 91.06 73 GLY A C 1
ATOM 579 O O . GLY A 1 73 ? -4.569 -10.427 -3.789 1.00 91.06 73 GLY A O 1
ATOM 580 N N . PHE A 1 74 ? -4.824 -11.985 -2.176 1.00 91.50 74 PHE A N 1
ATOM 581 C CA . PHE A 1 74 ? -3.900 -12.963 -2.745 1.00 91.50 74 PHE A CA 1
ATOM 582 C C . PHE A 1 74 ? -4.301 -13.367 -4.170 1.00 91.50 74 PHE A C 1
ATOM 584 O O . PHE A 1 74 ? -3.509 -13.274 -5.110 1.00 91.50 74 PHE A O 1
ATOM 591 N N . ALA A 1 75 ? -5.555 -13.790 -4.349 1.00 91.94 75 ALA A N 1
ATOM 592 C CA . ALA A 1 75 ? -6.046 -14.304 -5.617 1.00 91.94 75 ALA A CA 1
ATOM 593 C C . ALA A 1 75 ? -6.073 -13.230 -6.705 1.00 91.94 75 ALA A C 1
ATOM 595 O O . ALA A 1 75 ? -5.656 -13.518 -7.820 1.00 91.94 75 ALA A O 1
ATOM 596 N N . LEU A 1 76 ? -6.538 -12.007 -6.419 1.00 87.69 76 LEU A N 1
ATOM 597 C CA . LEU A 1 76 ? -6.599 -10.948 -7.430 1.00 87.69 76 LEU A CA 1
ATOM 598 C C . LEU A 1 76 ? -5.208 -10.578 -7.937 1.00 87.69 76 LEU A C 1
ATOM 600 O O . LEU A 1 76 ? -5.031 -10.477 -9.148 1.00 87.69 76 LEU A O 1
ATOM 604 N N . PHE A 1 77 ? -4.223 -10.439 -7.050 1.00 81.56 77 PHE A N 1
ATOM 605 C CA . PHE A 1 77 ? -2.854 -10.133 -7.462 1.00 81.56 77 PHE A CA 1
ATOM 606 C C . PHE A 1 77 ? -2.267 -11.222 -8.362 1.00 81.56 77 PHE A C 1
ATOM 608 O O . PHE A 1 77 ? -1.834 -10.932 -9.478 1.00 81.56 77 PHE A O 1
ATOM 615 N N . HIS A 1 78 ? -2.360 -12.484 -7.940 1.00 82.56 78 HIS A N 1
ATOM 616 C CA . HIS A 1 78 ? -1.830 -13.611 -8.707 1.00 82.56 78 HIS A CA 1
ATOM 617 C C . HIS A 1 78 ? -2.600 -13.862 -10.011 1.00 82.56 78 HIS A C 1
ATOM 619 O O . HIS A 1 78 ? -2.013 -14.248 -11.023 1.00 82.56 78 HIS A O 1
ATOM 625 N N . LEU A 1 79 ? -3.922 -13.662 -10.014 1.00 85.94 79 LEU A N 1
ATOM 626 C CA . LEU A 1 79 ? -4.742 -13.807 -11.215 1.00 85.94 79 LEU A CA 1
ATOM 627 C C . LEU A 1 79 ? -4.430 -12.717 -12.230 1.00 85.94 79 LEU A C 1
ATOM 629 O O . LEU A 1 79 ? -4.307 -13.043 -13.408 1.00 85.94 79 LEU A O 1
ATOM 633 N N . VAL A 1 80 ? -4.290 -11.460 -11.798 1.00 80.88 80 VAL A N 1
ATOM 634 C CA . VAL A 1 80 ? -3.927 -10.373 -12.711 1.00 80.88 80 VAL A CA 1
ATOM 635 C C . VAL A 1 80 ? -2.530 -10.609 -13.270 1.00 80.88 80 VAL A C 1
ATOM 637 O O . VAL A 1 80 ? -2.369 -10.595 -14.486 1.00 80.88 80 VAL A O 1
ATOM 640 N N . GLU A 1 81 ? -1.549 -10.928 -12.426 1.00 74.44 81 GLU A N 1
ATOM 641 C CA . GLU A 1 81 ? -0.195 -11.249 -12.881 1.00 74.44 81 GLU A CA 1
ATOM 642 C C . GLU A 1 81 ? -0.209 -12.377 -13.926 1.00 74.44 81 GLU A C 1
ATOM 644 O O . GLU A 1 81 ? 0.277 -12.216 -15.049 1.00 74.44 81 GLU A O 1
ATOM 649 N N . LYS A 1 82 ? -0.849 -13.505 -13.602 1.00 81.25 82 LYS A N 1
ATOM 650 C CA . LYS A 1 82 ? -0.943 -14.659 -14.502 1.00 81.25 82 LYS A CA 1
ATOM 651 C C . LYS A 1 82 ? -1.688 -14.333 -15.794 1.00 81.25 82 LYS A C 1
ATOM 653 O O . LYS A 1 82 ? -1.271 -14.782 -16.862 1.00 81.25 82 LYS A O 1
ATOM 658 N N . TYR A 1 83 ? -2.783 -13.580 -15.715 1.00 81.62 83 TYR A N 1
ATOM 659 C CA . TYR A 1 83 ? -3.562 -13.174 -16.882 1.00 81.62 83 TYR A CA 1
ATOM 660 C C . TYR A 1 83 ? -2.704 -12.360 -17.848 1.00 81.62 83 TYR A C 1
ATOM 662 O O . TYR A 1 83 ? -2.683 -12.663 -19.046 1.00 81.62 83 TYR A O 1
ATOM 670 N N . ILE A 1 84 ? -1.952 -11.394 -17.316 1.00 70.88 84 ILE A N 1
ATOM 671 C CA . ILE A 1 84 ? -1.071 -10.544 -18.105 1.00 70.88 84 ILE A CA 1
ATOM 672 C C . ILE A 1 84 ? 0.015 -11.384 -18.800 1.00 70.88 84 ILE A C 1
ATOM 674 O O . ILE A 1 84 ? 0.234 -11.220 -20.006 1.00 70.88 84 ILE A O 1
ATOM 678 N N . TYR A 1 85 ? 0.658 -12.310 -18.076 1.00 72.25 85 TYR A N 1
ATOM 679 C CA . TYR A 1 85 ? 1.671 -13.211 -18.645 1.00 72.25 85 TYR A CA 1
ATOM 680 C C . TYR A 1 85 ? 1.116 -14.099 -19.764 1.00 72.25 85 TYR A C 1
ATOM 682 O O . TYR A 1 85 ? 1.806 -14.350 -20.751 1.00 72.25 85 TYR A O 1
ATOM 690 N N . GLN A 1 86 ? -0.121 -14.583 -19.629 1.00 79.19 86 GLN A N 1
ATOM 691 C CA . GLN A 1 86 ? -0.729 -15.501 -20.596 1.00 79.19 86 GLN A CA 1
ATOM 692 C C . GLN A 1 86 ? -1.233 -14.813 -21.871 1.00 79.19 86 GLN A C 1
ATOM 694 O O . GLN A 1 86 ? -1.208 -15.426 -22.937 1.00 79.19 86 GLN A O 1
ATOM 699 N N . HIS A 1 87 ? -1.699 -13.565 -21.781 1.00 75.44 87 HIS A N 1
ATOM 700 C CA . HIS A 1 87 ? -2.390 -12.882 -22.885 1.00 75.44 87 HIS A CA 1
ATOM 701 C C . HIS A 1 87 ? -1.540 -11.840 -23.609 1.00 75.44 87 HIS A C 1
ATOM 703 O O . HIS A 1 87 ? -2.021 -11.171 -24.529 1.00 75.44 87 HIS A O 1
ATOM 709 N N . SER A 1 88 ? -0.271 -11.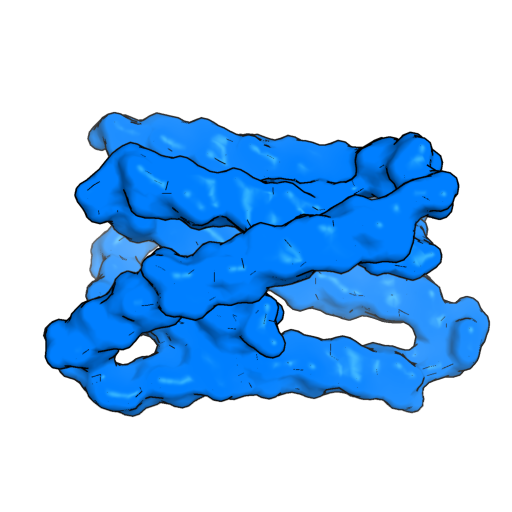712 -23.236 1.00 63.75 88 SER A N 1
ATOM 710 C CA . SER A 1 88 ? 0.637 -10.780 -23.883 1.00 63.75 88 SER A CA 1
ATOM 711 C C . SER A 1 88 ? 1.659 -11.523 -24.748 1.00 63.75 88 SER A C 1
ATOM 713 O O . SER A 1 88 ? 2.274 -12.498 -24.326 1.00 63.75 88 SER A O 1
ATOM 715 N N . ALA A 1 89 ? 1.862 -11.069 -25.989 1.00 59.50 89 ALA A N 1
ATOM 716 C CA . ALA A 1 89 ? 2.869 -11.645 -26.886 1.00 59.50 89 ALA A CA 1
ATOM 717 C C . ALA A 1 89 ? 4.290 -11.347 -26.363 1.00 59.50 89 ALA A C 1
ATOM 719 O O . ALA A 1 89 ? 4.511 -10.213 -25.953 1.00 59.50 89 ALA A O 1
ATOM 720 N N . PRO A 1 90 ? 5.292 -12.245 -26.466 1.00 59.97 90 PRO A N 1
ATOM 721 C CA . PRO A 1 90 ? 6.608 -12.106 -25.813 1.00 59.97 90 PRO A CA 1
ATOM 722 C C . PRO A 1 90 ? 7.337 -10.757 -25.985 1.00 59.97 90 PRO A C 1
ATOM 724 O O . PRO A 1 90 ? 8.146 -10.386 -25.145 1.00 59.97 90 PRO A O 1
ATOM 727 N N . ARG A 1 91 ? 7.059 -10.008 -27.066 1.00 54.28 91 ARG A N 1
ATOM 728 C CA . ARG A 1 91 ? 7.616 -8.665 -27.342 1.00 54.28 91 ARG A CA 1
ATOM 729 C C . ARG A 1 91 ? 6.680 -7.484 -27.015 1.00 54.28 91 ARG A C 1
ATOM 731 O O . ARG A 1 91 ? 7.141 -6.352 -27.009 1.00 54.28 91 ARG A O 1
ATOM 738 N N . ALA A 1 92 ? 5.394 -7.734 -26.764 1.00 51.28 92 ALA A N 1
ATOM 739 C CA . ALA A 1 92 ? 4.372 -6.759 -26.349 1.00 51.28 92 ALA A CA 1
ATOM 740 C C . ALA A 1 92 ? 3.917 -6.940 -24.881 1.00 51.28 92 ALA A C 1
ATOM 742 O O . ALA A 1 92 ? 3.164 -6.117 -24.365 1.00 51.28 92 ALA A O 1
ATOM 743 N N . VAL A 1 93 ? 4.397 -8.003 -24.220 1.00 51.78 93 VAL A N 1
ATOM 744 C CA . VAL A 1 93 ? 4.335 -8.262 -22.769 1.00 51.78 93 VAL A CA 1
ATOM 745 C C . VAL A 1 93 ? 4.742 -7.023 -21.992 1.00 51.78 93 VAL A C 1
ATOM 747 O O . VAL A 1 93 ? 3.992 -6.595 -21.132 1.00 51.78 93 VAL A O 1
ATOM 750 N N . THR A 1 94 ? 5.836 -6.368 -22.370 1.00 52.81 94 THR A N 1
ATOM 751 C CA . THR A 1 94 ? 6.411 -5.249 -21.612 1.00 52.81 94 THR A CA 1
ATOM 752 C C . THR A 1 94 ? 5.475 -4.040 -21.493 1.00 52.81 94 THR A C 1
ATOM 754 O O . THR A 1 94 ? 5.152 -3.626 -20.387 1.00 52.81 94 THR A O 1
ATOM 757 N N . THR A 1 95 ? 4.944 -3.520 -22.601 1.00 47.84 95 THR A N 1
ATOM 758 C CA . THR A 1 95 ? 4.110 -2.298 -22.594 1.00 47.84 95 THR A CA 1
ATOM 759 C C . THR A 1 95 ? 2.675 -2.522 -22.110 1.00 47.84 95 THR A C 1
ATOM 761 O O . THR A 1 95 ? 2.059 -1.600 -21.571 1.00 47.84 95 THR A O 1
ATOM 764 N N . ARG A 1 96 ? 2.115 -3.731 -22.270 1.00 47.22 96 ARG A N 1
ATOM 765 C CA . ARG A 1 96 ? 0.805 -4.076 -21.684 1.00 47.22 96 ARG A CA 1
ATOM 766 C C . ARG A 1 96 ? 0.905 -4.417 -20.197 1.00 47.22 96 ARG A C 1
ATOM 768 O O . ARG A 1 96 ? 0.049 -3.936 -19.455 1.00 47.22 96 ARG A O 1
ATOM 775 N N . LEU A 1 97 ? 1.967 -5.113 -19.755 1.00 50.91 97 LEU A N 1
ATOM 776 C CA . LEU A 1 97 ? 2.290 -5.247 -18.325 1.00 50.91 97 LEU A CA 1
ATOM 777 C C . LEU A 1 97 ? 2.339 -3.875 -17.679 1.00 50.91 97 LEU A C 1
ATOM 779 O O . LEU A 1 97 ? 1.686 -3.665 -16.672 1.00 50.91 97 LEU A O 1
ATOM 783 N N . GLU A 1 98 ? 3.079 -2.933 -18.260 1.00 56.09 98 GLU A N 1
ATOM 784 C CA . GLU A 1 98 ? 3.271 -1.604 -17.680 1.00 56.09 98 GLU A CA 1
ATOM 785 C C . GLU A 1 98 ? 1.945 -0.885 -17.397 1.00 56.09 98 GLU A C 1
ATOM 787 O O . GLU A 1 98 ? 1.801 -0.263 -16.346 1.00 56.09 98 GLU A O 1
ATOM 792 N N . ARG A 1 99 ? 0.946 -0.995 -18.284 1.00 49.56 99 ARG A N 1
ATOM 793 C CA . ARG A 1 99 ? -0.334 -0.281 -18.147 1.00 49.56 99 ARG A CA 1
ATOM 794 C C . ARG A 1 99 ? -1.355 -1.012 -17.270 1.00 49.56 99 ARG A C 1
ATOM 796 O O . ARG A 1 99 ? -2.040 -0.362 -16.484 1.00 49.56 99 ARG A O 1
ATOM 803 N N . GLU A 1 100 ? -1.450 -2.338 -17.363 1.00 52.47 100 GLU A N 1
ATOM 804 C CA . GLU A 1 100 ? -2.354 -3.133 -16.511 1.00 52.47 100 GLU A CA 1
ATOM 805 C C . GLU A 1 100 ? -1.813 -3.251 -15.077 1.00 52.47 100 GLU A C 1
ATOM 807 O O . GLU A 1 100 ? -2.566 -3.073 -14.116 1.00 52.47 100 GLU A O 1
ATOM 812 N N . ASN A 1 101 ? -0.494 -3.389 -14.915 1.00 65.88 101 ASN A N 1
ATOM 813 C CA . ASN A 1 101 ? 0.174 -3.311 -13.615 1.00 65.88 101 ASN A CA 1
ATOM 814 C C . ASN A 1 101 ? 0.050 -1.908 -12.997 1.00 65.88 101 ASN A C 1
ATOM 816 O O . ASN A 1 101 ? -0.024 -1.777 -11.780 1.00 65.88 101 ASN A O 1
ATOM 820 N N . SER A 1 102 ? -0.060 -0.849 -13.809 1.00 71.81 102 SER A N 1
ATOM 821 C CA . SER A 1 102 ? -0.330 0.502 -13.298 1.00 71.81 102 SER A CA 1
ATOM 822 C C . SER A 1 102 ? -1.690 0.594 -12.600 1.00 71.81 102 SER A C 1
ATOM 824 O O . SER A 1 102 ? -1.774 1.164 -11.518 1.00 71.81 102 SER A O 1
ATOM 826 N N . ALA A 1 103 ? -2.754 0.008 -13.154 1.00 76.62 103 ALA A N 1
ATOM 827 C CA . ALA A 1 103 ? -4.073 0.051 -12.515 1.00 76.62 103 ALA A CA 1
ATOM 828 C C . ALA A 1 103 ? -4.099 -0.734 -11.192 1.00 76.62 103 ALA A C 1
ATOM 830 O O . ALA A 1 103 ? -4.581 -0.221 -10.182 1.00 76.62 103 ALA A O 1
ATOM 831 N N . VAL A 1 104 ? -3.526 -1.942 -11.173 1.00 79.81 104 VAL A N 1
ATOM 832 C CA . VAL A 1 104 ? -3.419 -2.749 -9.945 1.00 79.81 104 VAL A CA 1
ATOM 833 C C . VAL A 1 104 ? -2.545 -2.055 -8.908 1.00 79.81 104 VAL A C 1
ATOM 835 O O . VAL A 1 104 ? -2.956 -1.912 -7.758 1.00 79.81 104 VAL A O 1
ATOM 838 N N . SER A 1 105 ? -1.381 -1.548 -9.319 1.00 80.00 105 SER A N 1
ATOM 839 C CA . SER A 1 105 ? -0.482 -0.790 -8.450 1.00 80.00 105 SER A CA 1
ATOM 840 C C . SER A 1 105 ? -1.161 0.461 -7.898 1.00 80.00 105 SER A C 1
ATOM 842 O O . SER A 1 105 ? -0.980 0.769 -6.723 1.00 80.00 105 SER A O 1
ATOM 844 N N . PHE A 1 106 ? -1.955 1.176 -8.702 1.00 86.81 106 PHE A N 1
ATOM 845 C CA . PHE A 1 106 ? -2.723 2.328 -8.236 1.00 86.81 106 PHE A CA 1
ATOM 846 C C . PHE A 1 106 ? -3.714 1.922 -7.146 1.00 86.81 106 PHE A C 1
ATOM 848 O O . PHE A 1 106 ? -3.698 2.505 -6.067 1.00 86.81 106 PHE A O 1
ATOM 855 N N . ILE A 1 107 ? -4.549 0.910 -7.407 1.00 89.75 107 ILE A N 1
ATOM 856 C CA . ILE A 1 107 ? -5.571 0.442 -6.460 1.00 89.75 107 ILE A CA 1
ATOM 857 C C . ILE A 1 107 ? -4.917 -0.030 -5.161 1.00 89.75 107 ILE A C 1
ATOM 859 O O . ILE A 1 107 ? -5.357 0.348 -4.079 1.00 89.75 107 ILE A O 1
ATOM 863 N N . TYR A 1 108 ? -3.836 -0.799 -5.252 1.00 89.88 108 TYR A N 1
ATOM 864 C CA . TYR A 1 108 ? -3.095 -1.268 -4.087 1.00 89.88 108 TYR A CA 1
ATOM 865 C C . TYR A 1 108 ? -2.539 -0.123 -3.250 1.00 89.88 108 TYR A C 1
ATOM 867 O O . TYR A 1 108 ? -2.816 -0.044 -2.056 1.00 89.88 108 TYR A O 1
ATOM 875 N N . HIS A 1 109 ? -1.807 0.802 -3.871 1.00 91.88 109 HIS A N 1
ATOM 876 C CA . HIS A 1 109 ? -1.218 1.931 -3.158 1.00 91.88 109 HIS A CA 1
ATOM 877 C C . HIS A 1 109 ? -2.284 2.892 -2.617 1.00 91.88 109 HIS A C 1
ATOM 879 O O . HIS A 1 109 ? -2.094 3.475 -1.552 1.00 91.88 109 HIS A O 1
ATOM 885 N N . PHE A 1 110 ? -3.427 3.010 -3.295 1.00 94.88 110 PHE A N 1
ATOM 886 C CA . PHE A 1 110 ? -4.596 3.719 -2.788 1.00 94.88 110 PHE A CA 1
ATOM 887 C C . PHE A 1 110 ? -5.153 3.052 -1.523 1.00 94.88 110 PHE A C 1
ATOM 889 O O . PHE A 1 110 ? -5.341 3.730 -0.516 1.00 94.88 110 PHE A O 1
ATOM 896 N N . ILE A 1 111 ? -5.352 1.729 -1.528 1.00 95.62 111 ILE A N 1
ATOM 897 C CA . ILE A 1 111 ? -5.820 0.979 -0.350 1.00 95.62 111 ILE A CA 1
ATOM 898 C C . ILE A 1 111 ? -4.810 1.082 0.800 1.00 95.62 111 ILE A C 1
ATOM 900 O O . ILE A 1 111 ? -5.207 1.329 1.935 1.00 95.62 111 ILE A O 1
ATOM 904 N N . VAL A 1 112 ? -3.510 0.966 0.517 1.00 95.06 112 VAL A N 1
ATOM 905 C CA . VAL A 1 112 ? -2.426 1.195 1.488 1.00 95.06 112 VAL A CA 1
ATOM 906 C C . VAL A 1 112 ? -2.547 2.586 2.120 1.00 95.06 112 VAL A C 1
ATOM 908 O O . VAL A 1 112 ? -2.443 2.720 3.337 1.00 95.06 112 VAL A O 1
ATOM 911 N N . GLY A 1 113 ? -2.828 3.612 1.312 1.00 95.31 113 GLY A N 1
ATOM 912 C CA . GLY A 1 113 ? -3.096 4.971 1.783 1.00 95.31 113 GLY A CA 1
ATOM 913 C C . GLY A 1 113 ? -4.352 5.098 2.649 1.00 95.31 113 GLY A C 1
ATOM 914 O O . GLY A 1 113 ? -4.408 5.966 3.510 1.00 95.31 113 GLY A O 1
ATOM 915 N N . VAL A 1 114 ? -5.353 4.235 2.474 1.00 95.62 114 VAL A N 1
ATOM 916 C CA . VAL A 1 114 ? -6.518 4.190 3.370 1.00 95.62 114 VAL A CA 1
ATOM 917 C C . VAL A 1 114 ? -6.167 3.501 4.689 1.00 95.62 114 VAL A C 1
ATOM 919 O O . VAL A 1 114 ? -6.424 4.040 5.764 1.00 95.62 114 VAL A O 1
ATOM 922 N N . VAL A 1 115 ? -5.527 2.333 4.609 1.00 95.50 115 VAL A N 1
ATOM 923 C CA . VAL A 1 115 ? -5.133 1.518 5.768 1.00 95.50 115 VAL A CA 1
ATOM 924 C C . VAL A 1 115 ? -4.182 2.275 6.694 1.00 95.50 115 VAL A C 1
ATOM 926 O O . VAL A 1 115 ? -4.277 2.155 7.912 1.00 95.50 115 VAL A O 1
ATOM 929 N N . ILE A 1 116 ? -3.296 3.107 6.149 1.00 95.38 116 ILE A N 1
ATOM 930 C CA . ILE A 1 116 ? -2.333 3.841 6.969 1.00 95.38 116 ILE A CA 1
ATOM 931 C C . ILE A 1 116 ? -2.987 4.850 7.910 1.00 95.38 116 ILE A C 1
ATOM 933 O O . ILE A 1 116 ? -2.489 5.052 9.012 1.00 95.38 116 ILE A O 1
ATOM 937 N N . VAL A 1 117 ? -4.108 5.453 7.503 1.00 94.62 117 VAL A N 1
ATOM 938 C CA . VAL A 1 117 ? -4.855 6.390 8.351 1.00 94.62 117 VAL A CA 1
ATOM 939 C C . VAL A 1 117 ? -5.411 5.648 9.560 1.00 94.62 117 VAL A C 1
ATOM 941 O O . VAL A 1 117 ? -5.252 6.114 10.687 1.00 94.62 117 VAL A O 1
ATOM 944 N N . ASP A 1 118 ? -5.975 4.463 9.335 1.00 92.94 118 ASP A N 1
ATOM 945 C CA . ASP A 1 118 ? -6.478 3.590 10.393 1.00 92.94 118 ASP A CA 1
ATOM 946 C C . ASP A 1 118 ? -5.356 3.141 11.348 1.00 92.94 118 ASP A C 1
ATOM 948 O O . ASP A 1 118 ? -5.481 3.321 12.557 1.00 92.94 118 ASP A O 1
ATOM 952 N N . LEU A 1 119 ? -4.206 2.696 10.830 1.00 92.81 119 LEU A N 1
ATOM 953 C CA . LEU A 1 119 ? -3.063 2.313 11.669 1.00 92.81 119 LEU A CA 1
ATOM 954 C C . LEU A 1 119 ? -2.488 3.498 12.461 1.00 92.81 119 LEU A C 1
ATOM 956 O O . LEU A 1 119 ? -2.159 3.357 13.635 1.00 92.81 119 LEU A O 1
ATOM 960 N N . THR A 1 120 ? -2.422 4.696 11.870 1.00 93.81 120 THR A N 1
ATOM 961 C CA . THR A 1 120 ? -1.998 5.902 12.609 1.00 93.81 120 THR A CA 1
ATOM 962 C C . THR A 1 120 ? -2.999 6.358 13.663 1.00 93.81 120 THR A C 1
ATOM 964 O O . THR A 1 120 ? -2.610 7.070 14.588 1.00 93.81 120 THR A O 1
ATOM 967 N N . ALA A 1 121 ? -4.272 5.970 13.540 1.00 91.50 121 ALA A N 1
ATOM 968 C CA . ALA A 1 121 ? -5.276 6.219 14.567 1.00 91.50 121 ALA A CA 1
ATOM 969 C C . ALA A 1 121 ? -5.114 5.278 15.772 1.00 91.50 121 ALA A C 1
ATOM 971 O O . ALA A 1 121 ? -5.470 5.670 16.881 1.00 91.50 121 ALA A O 1
ATOM 972 N N . ILE A 1 122 ? -4.544 4.082 15.571 1.00 90.56 122 ILE A N 1
ATOM 973 C CA . ILE A 1 122 ? -4.146 3.169 16.654 1.00 90.56 122 ILE A CA 1
ATOM 974 C C . ILE A 1 122 ? -2.920 3.730 17.381 1.00 90.56 122 ILE A C 1
ATOM 976 O O . ILE A 1 122 ? -2.925 3.868 18.605 1.00 90.56 122 ILE A O 1
ATOM 980 N N . GLY A 1 123 ? -1.886 4.111 16.627 1.00 91.75 123 GLY A N 1
ATOM 981 C CA . GLY A 1 123 ? -0.668 4.660 17.204 1.00 91.75 123 GLY A CA 1
ATOM 982 C C . GLY A 1 123 ? 0.387 5.052 16.175 1.00 91.75 123 GLY A C 1
ATOM 983 O O . GLY A 1 123 ? 0.428 4.565 15.045 1.00 91.75 123 GLY A O 1
ATOM 984 N N . PHE A 1 124 ? 1.304 5.932 16.589 1.00 92.94 124 PHE A N 1
ATOM 985 C CA . PHE A 1 124 ? 2.458 6.316 15.768 1.00 92.94 124 PHE A CA 1
ATOM 986 C C . PHE A 1 124 ? 3.318 5.101 15.389 1.00 92.94 124 PHE A C 1
ATOM 988 O O . PHE A 1 124 ? 3.764 4.991 14.248 1.00 92.94 124 PHE A O 1
ATOM 995 N N . THR A 1 125 ? 3.533 4.187 16.340 1.00 93.38 125 THR A N 1
ATOM 996 C CA . THR A 1 125 ? 4.349 2.983 16.150 1.00 93.38 125 THR A CA 1
ATOM 997 C C . THR A 1 125 ? 3.749 2.054 15.100 1.00 93.38 125 THR A C 1
ATOM 999 O O . THR A 1 125 ? 4.482 1.595 14.231 1.00 93.38 125 THR A O 1
ATOM 1002 N N . ASP A 1 126 ? 2.436 1.823 15.128 1.00 92.44 126 ASP A N 1
ATOM 1003 C CA . ASP A 1 126 ? 1.742 0.950 14.173 1.00 92.44 126 ASP A CA 1
ATOM 1004 C C . ASP A 1 126 ? 1.829 1.497 12.749 1.00 92.44 126 ASP A C 1
ATOM 1006 O O . ASP A 1 126 ? 2.205 0.780 11.819 1.00 92.44 126 ASP A O 1
ATOM 1010 N N . GLY A 1 127 ? 1.593 2.802 12.590 1.00 93.19 127 GLY A N 1
ATOM 1011 C CA . GLY A 1 127 ? 1.793 3.473 11.310 1.00 93.19 127 GLY A CA 1
ATOM 1012 C C . GLY A 1 127 ? 3.251 3.409 10.837 1.00 93.19 127 GLY A C 1
ATOM 1013 O O . GLY A 1 127 ? 3.502 3.100 9.676 1.00 93.19 127 GLY A O 1
ATOM 1014 N N . LEU A 1 128 ? 4.229 3.633 11.721 1.00 93.94 128 LEU A N 1
ATOM 1015 C CA . LEU A 1 128 ? 5.651 3.588 11.363 1.00 93.94 128 LEU A CA 1
A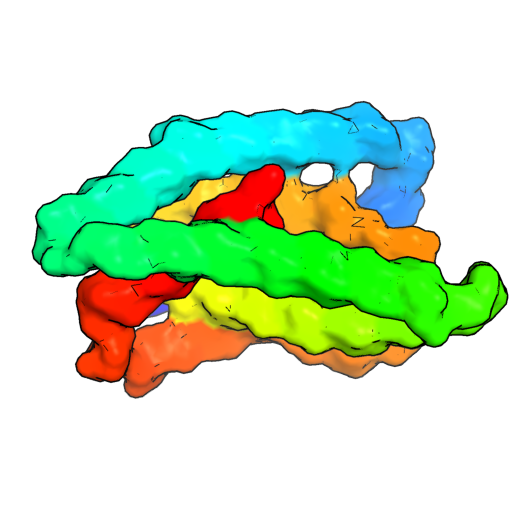TOM 1016 C C . LEU A 1 128 ? 6.101 2.181 10.939 1.00 93.94 128 LEU A C 1
ATOM 1018 O O . LEU A 1 128 ? 6.797 2.030 9.931 1.00 93.94 128 LEU A O 1
ATOM 1022 N N . LEU A 1 129 ? 5.690 1.159 11.693 1.00 93.25 129 LEU A N 1
ATOM 1023 C CA . LEU A 1 129 ? 5.971 -0.243 11.389 1.00 93.25 129 LEU A CA 1
ATOM 1024 C C . LEU A 1 129 ? 5.318 -0.683 10.078 1.00 93.25 129 LEU A C 1
ATOM 1026 O O . LEU A 1 129 ? 5.858 -1.569 9.430 1.00 93.25 129 LEU A O 1
ATOM 1030 N N . PHE A 1 130 ? 4.224 -0.045 9.660 1.00 94.31 130 PHE A N 1
ATOM 1031 C CA . PHE A 1 130 ? 3.617 -0.260 8.349 1.00 94.31 130 PHE A CA 1
ATOM 1032 C C . PHE A 1 130 ? 4.361 0.463 7.225 1.00 94.31 130 PHE A C 1
ATOM 1034 O O . PHE A 1 130 ? 4.669 -0.139 6.198 1.00 94.31 130 PHE A O 1
ATOM 1041 N N . VAL A 1 131 ? 4.712 1.739 7.413 1.00 94.31 131 VAL A N 1
ATOM 1042 C CA . VAL A 1 131 ? 5.399 2.538 6.384 1.00 94.31 131 VAL A CA 1
ATOM 1043 C C . VAL A 1 131 ? 6.720 1.920 5.976 1.00 94.31 131 VAL A C 1
ATOM 1045 O O . VAL A 1 131 ? 6.998 1.859 4.786 1.00 94.31 131 VAL A O 1
ATOM 1048 N N . ILE A 1 132 ? 7.563 1.522 6.932 1.00 92.62 132 ILE A N 1
ATOM 1049 C CA . ILE A 1 132 ? 8.952 1.155 6.625 1.00 92.62 132 ILE A CA 1
ATOM 1050 C C . ILE A 1 132 ? 9.015 -0.058 5.679 1.00 92.62 132 ILE A C 1
ATOM 1052 O O . ILE A 1 132 ? 9.636 0.064 4.621 1.00 92.62 132 ILE A O 1
ATOM 1056 N N . PRO A 1 133 ? 8.370 -1.202 5.981 1.00 92.06 133 PRO A N 1
ATOM 1057 C CA . PRO A 1 133 ? 8.384 -2.372 5.110 1.00 92.06 133 PRO A CA 1
ATOM 1058 C C . PRO A 1 133 ? 7.692 -2.103 3.777 1.00 92.06 133 PRO A C 1
ATOM 1060 O O . PRO A 1 133 ? 8.209 -2.520 2.744 1.00 92.06 133 PRO A O 1
ATOM 1063 N N . ILE A 1 134 ? 6.571 -1.372 3.784 1.00 91.75 134 ILE A N 1
ATOM 1064 C CA . ILE A 1 134 ? 5.826 -1.056 2.562 1.00 91.75 134 ILE A CA 1
ATOM 1065 C C . ILE A 1 134 ? 6.630 -0.122 1.667 1.00 91.75 134 ILE A C 1
ATOM 1067 O O . ILE A 1 134 ? 6.812 -0.430 0.502 1.00 91.75 134 ILE A O 1
ATOM 1071 N N . ALA A 1 135 ? 7.183 0.972 2.186 1.00 91.38 135 ALA A N 1
ATOM 1072 C CA . ALA A 1 135 ? 8.014 1.890 1.414 1.00 91.38 135 ALA A CA 1
ATOM 1073 C C . ALA A 1 135 ? 9.272 1.197 0.876 1.00 91.38 135 ALA A C 1
ATOM 1075 O O . ALA A 1 135 ? 9.665 1.440 -0.262 1.00 91.38 135 ALA A O 1
ATOM 1076 N N . LEU A 1 136 ? 9.885 0.307 1.663 1.00 88.81 136 LEU A N 1
ATOM 1077 C CA . LEU A 1 136 ? 11.031 -0.483 1.225 1.00 88.81 136 LEU A CA 1
ATOM 1078 C C . LEU A 1 136 ? 10.642 -1.427 0.077 1.00 88.81 136 LEU A C 1
ATOM 1080 O O . LEU A 1 136 ? 11.284 -1.411 -0.972 1.00 88.81 136 LEU A O 1
ATOM 1084 N N . TYR A 1 137 ? 9.549 -2.176 0.237 1.00 86.31 137 TYR A N 1
ATOM 1085 C CA . TYR A 1 137 ? 9.000 -3.058 -0.793 1.00 86.31 137 TYR A CA 1
ATOM 1086 C C . TYR A 1 137 ? 8.566 -2.291 -2.047 1.00 86.31 137 TYR A C 1
ATOM 1088 O O . TYR A 1 137 ? 8.859 -2.701 -3.163 1.00 86.31 137 TYR A O 1
ATOM 1096 N N . THR A 1 138 ? 7.954 -1.127 -1.889 1.00 86.00 138 THR A N 1
ATOM 1097 C CA . THR A 1 138 ? 7.550 -0.245 -2.982 1.00 86.00 138 THR A CA 1
ATOM 1098 C C . THR A 1 138 ? 8.752 0.382 -3.693 1.00 86.00 138 THR A C 1
ATOM 1100 O O . THR A 1 138 ? 8.701 0.582 -4.898 1.00 86.00 138 THR A O 1
ATOM 1103 N N . ALA A 1 139 ? 9.852 0.681 -3.000 1.00 83.75 139 ALA A N 1
ATOM 1104 C CA . ALA A 1 139 ? 11.050 1.239 -3.630 1.00 83.75 139 ALA A CA 1
ATOM 1105 C C . ALA A 1 139 ? 11.924 0.177 -4.323 1.00 83.75 139 ALA A C 1
ATOM 1107 O O . ALA A 1 139 ? 12.665 0.512 -5.249 1.00 83.75 139 ALA A O 1
ATOM 1108 N N . LEU A 1 140 ? 11.889 -1.075 -3.844 1.00 78.69 140 LEU A N 1
ATOM 1109 C CA . LEU A 1 140 ? 12.859 -2.126 -4.199 1.00 78.69 140 LEU A CA 1
ATOM 1110 C C . LEU A 1 140 ? 12.252 -3.394 -4.814 1.00 78.69 140 LEU A C 1
ATOM 1112 O O . LEU A 1 140 ? 12.956 -4.146 -5.492 1.00 78.69 140 LEU A O 1
ATOM 1116 N N . GLY A 1 141 ? 10.991 -3.676 -4.501 1.00 61.56 141 GLY A N 1
ATOM 1117 C CA . GLY A 1 141 ? 10.251 -4.881 -4.876 1.00 61.56 141 GLY A CA 1
ATOM 1118 C C . GLY A 1 141 ? 9.378 -4.692 -6.112 1.00 61.56 141 GLY A C 1
ATOM 1119 O O . GLY A 1 141 ? 9.214 -5.636 -6.879 1.00 61.56 141 GLY A O 1
ATOM 1120 N N . THR A 1 142 ? 8.911 -3.470 -6.384 1.00 56.44 142 THR A N 1
ATOM 1121 C CA . THR A 1 142 ? 8.286 -3.115 -7.667 1.00 56.44 142 THR A CA 1
ATOM 1122 C C . THR A 1 142 ? 9.367 -2.927 -8.727 1.00 56.44 142 THR A C 1
ATOM 1124 O O . THR A 1 142 ? 9.521 -1.855 -9.289 1.00 56.44 142 THR A O 1
ATOM 1127 N N . LEU A 1 143 ? 10.165 -3.960 -8.999 1.00 41.44 143 LEU A N 1
ATOM 1128 C CA . LEU A 1 143 ? 11.008 -3.996 -10.189 1.00 41.44 143 LEU A CA 1
ATOM 1129 C C . LEU A 1 143 ? 10.081 -3.953 -11.403 1.00 41.44 143 LEU A C 1
ATOM 1131 O O . LEU A 1 143 ? 9.457 -4.968 -11.719 1.00 41.44 143 LEU A O 1
ATOM 1135 N N . PRO A 1 144 ? 9.958 -2.815 -12.108 1.00 42.75 144 PRO A N 1
ATOM 1136 C CA . PRO A 1 144 ? 9.282 -2.816 -13.381 1.00 42.75 144 PRO A CA 1
ATOM 1137 C C . PRO A 1 144 ? 10.306 -3.456 -14.298 1.00 42.75 144 PRO A C 1
ATOM 1139 O O . PRO A 1 144 ? 11.370 -2.877 -14.547 1.00 42.75 144 PRO A O 1
ATOM 1142 N N . GLU A 1 145 ? 10.039 -4.680 -14.750 1.00 42.03 145 GLU A N 1
ATOM 1143 C CA . GLU A 1 145 ? 10.983 -5.321 -15.649 1.00 42.03 145 GLU A CA 1
ATOM 1144 C C . GLU A 1 145 ? 11.214 -4.438 -16.873 1.00 42.03 145 GLU A C 1
ATOM 1146 O O . GLU A 1 145 ? 12.355 -4.418 -17.301 1.00 42.03 145 GLU A O 1
ATOM 1151 N N . HIS A 1 146 ? 10.253 -3.583 -17.278 1.00 46.59 146 HIS A N 1
ATOM 1152 C CA . HIS A 1 146 ? 10.442 -2.318 -18.006 1.00 46.59 146 HIS A CA 1
ATOM 1153 C C . HIS A 1 146 ? 9.395 -1.258 -17.590 1.00 46.59 146 HIS A C 1
ATOM 1155 O O . HIS A 1 146 ? 8.376 -1.574 -16.979 1.00 46.59 146 HIS A O 1
ATOM 1161 N N . ILE A 1 147 ? 9.727 0.018 -17.815 1.00 49.84 147 ILE A N 1
ATOM 1162 C CA . ILE A 1 147 ? 9.055 1.214 -17.287 1.00 49.84 147 ILE A CA 1
ATOM 1163 C C . ILE A 1 147 ? 8.208 1.839 -18.391 1.00 49.84 147 ILE A C 1
ATOM 1165 O O . ILE A 1 147 ? 8.736 2.124 -19.467 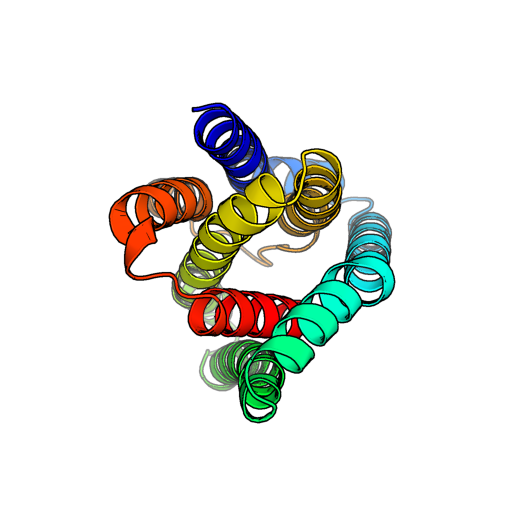1.00 49.84 147 ILE A O 1
ATOM 1169 N N . SER A 1 148 ? 6.947 2.164 -18.085 1.00 48.00 148 SER A N 1
ATOM 1170 C CA . SER A 1 148 ? 6.120 2.961 -18.993 1.00 48.00 148 SER A CA 1
ATOM 1171 C C . SER A 1 148 ? 6.822 4.303 -19.260 1.00 48.00 148 SER A C 1
ATOM 1173 O O . SER A 1 148 ? 7.066 5.051 -18.307 1.00 48.00 148 SER A O 1
ATOM 1175 N N . PRO A 1 149 ? 7.113 4.670 -20.518 1.00 50.34 149 PRO A N 1
ATOM 1176 C CA . PRO A 1 149 ? 7.813 5.916 -20.841 1.00 50.34 149 PRO A CA 1
ATOM 1177 C C . PRO A 1 149 ? 6.991 7.177 -20.511 1.00 50.34 149 PRO A C 1
ATOM 1179 O O . PRO A 1 149 ? 7.505 8.297 -20.563 1.00 50.34 149 PRO A O 1
ATOM 1182 N N . GLU A 1 150 ? 5.711 7.025 -20.161 1.00 63.84 150 GLU A N 1
ATOM 1183 C CA . GLU A 1 150 ? 4.802 8.129 -19.882 1.00 63.84 150 GLU A CA 1
ATOM 1184 C C . GLU A 1 150 ? 4.966 8.640 -18.442 1.00 63.84 150 GLU A C 1
ATOM 1186 O O . GLU A 1 150 ? 4.327 8.180 -17.496 1.00 63.84 150 GLU A O 1
ATOM 1191 N N . ARG A 1 151 ? 5.798 9.676 -18.287 1.00 65.06 151 ARG A N 1
ATOM 1192 C CA . ARG A 1 151 ? 6.048 10.399 -17.024 1.00 65.06 151 ARG A CA 1
ATOM 1193 C C . ARG A 1 151 ? 4.767 10.781 -16.257 1.00 65.06 151 ARG A C 1
ATOM 1195 O O . ARG A 1 151 ? 4.783 10.822 -15.031 1.00 65.06 151 ARG A O 1
ATOM 1202 N N . ALA A 1 152 ? 3.664 11.046 -16.961 1.00 67.31 152 ALA A N 1
ATOM 1203 C CA . ALA A 1 152 ? 2.368 11.379 -16.363 1.00 67.31 152 ALA A CA 1
ATOM 1204 C C . ALA A 1 152 ? 1.725 10.197 -15.612 1.00 67.31 152 ALA A C 1
ATOM 1206 O O . ALA A 1 152 ? 1.157 10.390 -14.534 1.00 67.31 152 ALA A O 1
ATOM 1207 N N . LEU A 1 153 ? 1.854 8.974 -16.137 1.00 70.00 153 LEU A N 1
ATOM 1208 C CA . LEU A 1 153 ? 1.345 7.767 -15.486 1.00 70.00 153 LEU A CA 1
ATOM 1209 C C . LEU A 1 153 ? 2.111 7.510 -14.187 1.00 70.00 153 LEU A C 1
ATOM 1211 O O . LEU A 1 153 ? 1.504 7.299 -13.144 1.00 70.00 153 LEU A O 1
ATOM 1215 N N . HIS A 1 154 ? 3.436 7.656 -14.221 1.00 72.81 154 HIS A N 1
ATOM 1216 C CA . HIS A 1 154 ? 4.291 7.485 -13.047 1.00 72.81 154 HIS A CA 1
ATOM 1217 C C . HIS A 1 154 ? 3.952 8.466 -11.911 1.00 72.81 154 HIS A C 1
ATOM 1219 O O . HIS A 1 154 ? 3.846 8.072 -10.750 1.00 72.81 154 HIS A O 1
ATOM 1225 N N . VAL A 1 155 ? 3.716 9.740 -12.245 1.00 77.06 155 VAL A N 1
ATOM 1226 C CA . VAL A 1 155 ? 3.268 10.747 -11.267 1.00 77.06 155 VAL A CA 1
ATOM 1227 C C . VAL A 1 155 ? 1.908 10.365 -10.684 1.00 77.06 155 VAL A C 1
ATOM 1229 O O . VAL A 1 155 ? 1.741 10.378 -9.466 1.00 77.06 155 VAL A O 1
ATOM 1232 N N . THR A 1 156 ? 0.961 9.955 -11.529 1.00 80.31 156 THR A N 1
ATOM 1233 C CA . THR A 1 156 ? -0.382 9.548 -11.084 1.00 80.31 156 THR A CA 1
ATOM 1234 C C . THR A 1 156 ? -0.320 8.361 -10.119 1.00 80.31 156 THR A C 1
ATOM 1236 O O . THR A 1 156 ? -0.971 8.382 -9.078 1.00 80.31 156 THR A O 1
ATOM 1239 N N . LEU A 1 157 ? 0.518 7.362 -10.410 1.00 81.06 157 LEU A N 1
ATOM 1240 C CA . LEU A 1 157 ? 0.739 6.207 -9.535 1.00 81.06 157 LEU A CA 1
ATOM 1241 C C . LEU A 1 157 ? 1.368 6.596 -8.203 1.00 81.06 157 LEU A C 1
ATOM 1243 O O . LEU A 1 157 ? 0.936 6.116 -7.159 1.00 81.06 157 LEU A O 1
ATOM 1247 N N . SER A 1 158 ? 2.361 7.485 -8.226 1.00 86.38 158 SER A N 1
ATOM 1248 C CA . SER A 1 158 ? 3.012 7.945 -7.000 1.00 86.38 158 SER A CA 1
ATOM 1249 C C . SER A 1 158 ? 2.078 8.736 -6.086 1.00 86.38 158 SER A C 1
ATOM 1251 O O . SER A 1 158 ? 2.303 8.757 -4.888 1.00 86.38 158 SER A O 1
ATOM 1253 N N . LEU A 1 159 ? 1.009 9.342 -6.615 1.00 90.06 159 LEU A N 1
ATOM 1254 C CA . LEU A 1 159 ? 0.015 10.064 -5.816 1.00 90.06 159 LEU A CA 1
ATOM 1255 C C . LEU A 1 159 ? -1.057 9.150 -5.206 1.00 90.06 159 LEU A C 1
ATOM 1257 O O . LEU A 1 159 ? -1.807 9.605 -4.344 1.00 90.06 159 LEU A O 1
ATOM 1261 N N . ALA A 1 160 ? -1.135 7.879 -5.611 1.00 92.62 160 ALA A N 1
ATOM 1262 C CA . ALA A 1 160 ? -2.162 6.953 -5.141 1.00 92.62 160 ALA A CA 1
ATOM 1263 C C . ALA A 1 160 ? -2.227 6.818 -3.603 1.00 92.62 160 ALA A C 1
ATOM 1265 O O . ALA A 1 160 ? -3.334 6.926 -3.073 1.00 92.62 160 ALA A O 1
ATOM 1266 N N . PRO A 1 161 ? -1.106 6.681 -2.856 1.00 94.19 161 PRO A N 1
ATOM 1267 C CA . PRO A 1 161 ? -1.154 6.633 -1.394 1.00 94.19 161 PRO A CA 1
ATOM 1268 C C . PRO A 1 161 ? -1.730 7.909 -0.778 1.00 94.19 161 PRO A C 1
ATOM 1270 O O . PRO A 1 161 ? -2.560 7.840 0.122 1.00 94.19 161 PRO A O 1
ATOM 1273 N N . LEU A 1 162 ? -1.340 9.084 -1.283 1.00 94.62 162 LEU A N 1
ATOM 1274 C CA . LEU A 1 162 ? -1.872 10.362 -0.802 1.00 94.62 162 LEU A CA 1
ATOM 1275 C C . LEU A 1 162 ? -3.365 10.513 -1.105 1.00 94.62 162 LEU A C 1
ATOM 1277 O O . LEU A 1 162 ? -4.115 10.976 -0.249 1.00 94.62 162 LEU A O 1
ATOM 1281 N N . LEU A 1 163 ? -3.812 10.092 -2.291 1.00 94.75 163 LEU A N 1
ATOM 1282 C CA . LEU A 1 163 ? -5.235 10.069 -2.632 1.00 94.75 163 LEU A CA 1
ATOM 1283 C C . LEU A 1 163 ? -6.016 9.123 -1.713 1.00 94.75 163 LEU A C 1
ATOM 1285 O O . LEU A 1 163 ? -7.116 9.474 -1.295 1.00 94.75 163 LEU A O 1
ATOM 1289 N N . GLY A 1 164 ? -5.436 7.975 -1.354 1.00 95.44 164 GLY A N 1
ATOM 1290 C CA . GLY A 1 164 ? -5.998 7.051 -0.370 1.00 95.44 164 GLY A CA 1
ATOM 1291 C C . GLY A 1 164 ? -6.157 7.690 1.009 1.00 95.44 164 GLY A C 1
ATOM 1292 O O . GLY A 1 164 ? -7.234 7.619 1.592 1.00 95.44 164 GLY A O 1
ATOM 1293 N N . VAL A 1 165 ? -5.130 8.398 1.493 1.00 95.56 165 VAL A N 1
ATOM 1294 C CA . VAL A 1 165 ? -5.179 9.128 2.774 1.00 95.56 165 VAL A CA 1
ATOM 1295 C C . VAL A 1 165 ? -6.280 10.187 2.763 1.00 95.56 165 VAL A C 1
ATOM 1297 O O . VAL A 1 165 ? -7.085 10.263 3.690 1.00 95.56 165 VAL A O 1
ATOM 1300 N N . VAL A 1 166 ? -6.343 10.998 1.703 1.00 94.50 166 VAL A N 1
ATOM 1301 C CA . VAL A 1 166 ? -7.371 12.038 1.561 1.00 94.50 166 VAL A CA 1
ATOM 1302 C C . VAL A 1 166 ? -8.764 11.416 1.504 1.00 94.50 166 VAL A C 1
ATOM 1304 O O . VAL A 1 166 ? -9.666 11.895 2.188 1.00 94.50 166 VAL A O 1
ATOM 1307 N N . ALA A 1 167 ? -8.942 10.337 0.739 1.00 94.38 167 ALA A N 1
ATOM 1308 C CA . ALA A 1 167 ? -10.210 9.622 0.654 1.00 94.38 167 ALA A CA 1
ATOM 1309 C C . ALA A 1 167 ? -10.618 9.026 2.005 1.00 94.38 167 ALA A C 1
ATOM 1311 O O . ALA A 1 167 ? -11.781 9.133 2.381 1.00 94.38 167 ALA A O 1
ATOM 1312 N N . ALA A 1 168 ? -9.674 8.460 2.759 1.00 94.50 168 ALA A N 1
ATOM 1313 C CA . ALA A 1 168 ? -9.946 7.887 4.070 1.00 94.50 168 ALA A CA 1
ATOM 1314 C C . ALA A 1 168 ? -10.441 8.926 5.073 1.00 94.50 168 ALA A C 1
ATOM 1316 O O . ALA A 1 168 ? -11.371 8.676 5.829 1.00 94.50 168 ALA A O 1
ATOM 1317 N N . VAL A 1 169 ? -9.850 10.117 5.037 1.00 91.38 169 VAL A N 1
ATOM 1318 C CA . VAL A 1 169 ? -10.245 11.232 5.899 1.00 91.38 169 VAL A CA 1
ATOM 1319 C C . VAL A 1 169 ? -11.587 11.810 5.455 1.00 91.38 169 VAL A C 1
ATOM 1321 O O . VAL A 1 169 ? -12.456 12.062 6.284 1.00 91.38 169 VAL A O 1
ATOM 1324 N N . ALA A 1 170 ? -11.780 12.003 4.148 1.00 91.75 170 ALA A N 1
ATOM 1325 C CA . ALA A 1 170 ? -13.021 12.544 3.599 1.00 91.75 170 ALA A CA 1
ATOM 1326 C C . ALA A 1 170 ? -14.218 11.598 3.798 1.00 91.75 170 ALA A C 1
ATOM 1328 O O . ALA A 1 170 ? -15.345 12.059 3.950 1.00 91.75 170 ALA A O 1
ATOM 1329 N N . LEU A 1 171 ? -13.974 10.285 3.799 1.00 92.12 171 LEU A N 1
ATOM 1330 C CA . LEU A 1 171 ? -14.982 9.232 3.934 1.00 92.12 171 LEU A CA 1
ATOM 1331 C C . LEU A 1 171 ? -14.905 8.521 5.292 1.00 92.12 171 LEU A C 1
ATOM 1333 O O . LEU A 1 171 ? -15.353 7.381 5.398 1.00 92.12 171 LEU A O 1
ATOM 1337 N N . GLN A 1 172 ? -14.356 9.170 6.324 1.00 87.81 172 GLN A N 1
ATOM 1338 C CA . GLN A 1 172 ? -14.128 8.547 7.636 1.00 87.81 172 GLN A CA 1
ATOM 1339 C C . GLN A 1 172 ? -15.394 7.890 8.215 1.00 87.81 172 GLN A C 1
ATOM 1341 O O . GLN A 1 172 ? -15.315 6.804 8.778 1.00 87.81 172 GLN A O 1
ATOM 1346 N N . ASP A 1 173 ? -16.569 8.492 7.997 1.00 85.69 173 ASP A N 1
ATOM 1347 C CA . ASP A 1 173 ? -17.848 7.985 8.510 1.00 85.69 173 ASP A CA 1
ATOM 1348 C C . ASP A 1 173 ? -18.328 6.722 7.768 1.00 85.69 173 ASP A C 1
ATOM 1350 O O . ASP A 1 173 ? -19.128 5.951 8.296 1.00 85.69 173 ASP A O 1
ATOM 1354 N N . LEU A 1 174 ? -17.843 6.489 6.540 1.00 87.75 174 LEU A N 1
ATOM 1355 C CA . LEU A 1 174 ? -18.152 5.295 5.744 1.00 87.75 174 LEU A CA 1
ATOM 1356 C C . LEU A 1 174 ? -17.177 4.144 6.029 1.00 87.75 174 LEU A C 1
ATOM 1358 O O . LEU A 1 174 ? -17.522 2.978 5.811 1.00 87.75 174 LEU A O 1
ATOM 1362 N N . ILE A 1 175 ? -15.964 4.445 6.503 1.00 87.75 175 ILE A N 1
ATOM 1363 C CA . ILE A 1 175 ? -14.946 3.438 6.819 1.00 87.75 175 ILE A CA 1
ATOM 1364 C C . ILE A 1 175 ? -15.237 2.869 8.206 1.00 87.75 175 ILE A C 1
ATOM 1366 O O . ILE A 1 175 ? -14.631 3.216 9.215 1.00 87.75 175 ILE A O 1
ATOM 1370 N N . THR A 1 176 ? -16.204 1.959 8.246 1.00 90.94 176 THR A N 1
ATOM 1371 C CA . THR A 1 176 ? -16.502 1.178 9.449 1.00 90.94 176 THR A CA 1
ATOM 1372 C C . THR A 1 176 ? -15.357 0.216 9.775 1.00 90.94 176 THR A C 1
ATOM 1374 O O . THR A 1 176 ? -14.528 -0.110 8.921 1.00 90.94 176 THR A O 1
ATOM 1377 N N . THR A 1 177 ? -15.342 -0.325 10.995 1.00 89.75 177 THR A N 1
ATOM 1378 C CA . THR A 1 177 ? -14.370 -1.349 11.415 1.00 89.75 177 THR A CA 1
ATOM 1379 C C . THR A 1 177 ? -14.346 -2.549 10.464 1.00 89.75 177 THR A C 1
ATOM 1381 O O . THR A 1 177 ? -13.274 -3.070 10.171 1.00 89.75 177 THR A O 1
ATOM 1384 N N . ALA A 1 178 ? -15.501 -2.937 9.909 1.00 92.25 178 ALA A N 1
ATOM 1385 C CA . ALA A 1 178 ? -15.597 -4.01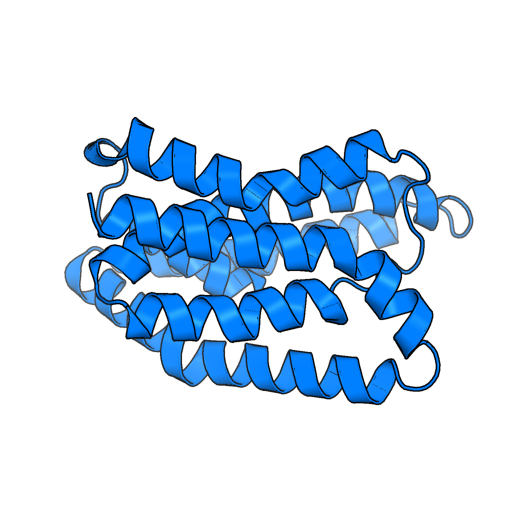0 8.922 1.00 92.25 178 ALA A CA 1
ATOM 1386 C C . ALA A 1 178 ? -14.898 -3.662 7.600 1.00 92.25 178 ALA A C 1
ATOM 1388 O O . ALA A 1 178 ? -14.195 -4.500 7.042 1.00 92.25 178 ALA A O 1
ATOM 1389 N N . VAL A 1 179 ? -15.056 -2.426 7.113 1.00 93.88 179 VAL A N 1
ATOM 1390 C CA . VAL A 1 179 ? -14.384 -1.951 5.893 1.00 93.88 179 VAL A CA 1
ATOM 1391 C C . VAL A 1 179 ? -12.878 -1.849 6.125 1.00 93.88 179 VAL A C 1
ATOM 1393 O O . VAL A 1 179 ? -12.107 -2.353 5.316 1.00 93.88 179 VAL A O 1
ATOM 1396 N N . SER A 1 180 ? -12.455 -1.270 7.250 1.00 92.62 180 SER A N 1
ATOM 1397 C CA . SER A 1 180 ? -11.042 -1.202 7.649 1.00 92.62 180 SER A CA 1
ATOM 1398 C C . SER A 1 180 ? -10.410 -2.600 7.717 1.00 92.62 180 SER A C 1
ATOM 1400 O O . SER A 1 180 ? -9.385 -2.852 7.085 1.00 92.62 180 SER A O 1
ATOM 1402 N N . ALA A 1 181 ? -11.074 -3.552 8.379 1.00 94.31 181 ALA A N 1
ATOM 1403 C CA . ALA A 1 181 ? -10.625 -4.939 8.460 1.00 94.31 181 ALA A CA 1
ATOM 1404 C C . ALA A 1 181 ? -10.580 -5.632 7.087 1.00 94.31 181 ALA A C 1
ATOM 1406 O O . ALA A 1 181 ? -9.634 -6.364 6.809 1.00 94.31 181 ALA A O 1
ATOM 1407 N N . ALA A 1 182 ? -11.560 -5.384 6.213 1.00 96.00 182 ALA A N 1
ATOM 1408 C CA . ALA A 1 182 ? -11.576 -5.914 4.851 1.00 96.00 182 ALA A CA 1
ATOM 1409 C C . ALA A 1 182 ? -10.404 -5.383 4.010 1.00 96.00 182 ALA A C 1
ATOM 1411 O O . ALA A 1 182 ? -9.723 -6.161 3.344 1.00 96.00 182 ALA A O 1
ATOM 1412 N N . LEU A 1 183 ? -10.138 -4.075 4.066 1.00 95.88 183 LEU A N 1
ATOM 1413 C CA . LEU A 1 183 ? -9.028 -3.438 3.351 1.00 95.88 183 LEU A CA 1
ATOM 1414 C C . LEU A 1 183 ? -7.670 -3.897 3.889 1.00 95.88 183 LEU A C 1
ATOM 1416 O O . LEU A 1 183 ? -6.771 -4.197 3.106 1.00 95.88 183 LEU A O 1
ATOM 1420 N N . LEU A 1 184 ? -7.530 -4.015 5.210 1.00 95.12 184 LEU A N 1
ATOM 1421 C CA . LEU A 1 184 ? -6.326 -4.561 5.829 1.00 95.12 184 LEU A CA 1
ATOM 1422 C C . LEU A 1 184 ? -6.114 -6.023 5.422 1.00 95.12 184 LEU A C 1
ATOM 1424 O O . LEU A 1 184 ? -5.021 -6.389 5.003 1.00 95.12 184 LEU A O 1
ATOM 1428 N N . GLY A 1 185 ? -7.169 -6.842 5.475 1.00 95.75 185 GLY A N 1
ATOM 1429 C CA . GLY A 1 185 ? -7.143 -8.231 5.025 1.00 95.75 185 GLY A CA 1
ATOM 1430 C C . GLY A 1 185 ? -6.728 -8.350 3.563 1.00 95.75 185 GLY A C 1
ATOM 1431 O O . GLY A 1 185 ? -5.900 -9.195 3.233 1.00 95.75 185 GLY A O 1
ATOM 1432 N N . PHE A 1 186 ? -7.231 -7.461 2.706 1.00 95.75 186 PHE A N 1
ATOM 1433 C CA . PHE A 1 186 ? -6.825 -7.366 1.308 1.00 95.75 186 PHE A CA 1
ATOM 1434 C C . PHE A 1 186 ? -5.330 -7.059 1.154 1.00 95.75 186 PHE A C 1
ATOM 1436 O O . PHE A 1 186 ? -4.652 -7.750 0.399 1.00 95.75 186 PHE A O 1
ATOM 1443 N N . VAL A 1 187 ? -4.799 -6.071 1.886 1.00 94.50 187 VAL A N 1
ATOM 1444 C CA . VAL A 1 187 ? -3.365 -5.717 1.863 1.00 94.50 187 VAL A CA 1
ATOM 1445 C C . VAL A 1 187 ? -2.500 -6.876 2.353 1.00 94.50 187 VAL A C 1
ATOM 1447 O O . VAL A 1 187 ? -1.507 -7.204 1.712 1.00 94.50 187 VAL A O 1
ATOM 1450 N N . VAL A 1 188 ? -2.903 -7.538 3.441 1.00 94.69 188 VAL A N 1
ATOM 1451 C CA . VAL A 1 188 ? -2.247 -8.748 3.959 1.00 94.69 188 VAL A CA 1
ATOM 1452 C C . VAL A 1 188 ? -2.187 -9.833 2.886 1.00 94.69 188 VAL A C 1
ATOM 1454 O O . VAL A 1 188 ? -1.136 -10.423 2.674 1.00 94.69 188 VAL A O 1
ATOM 1457 N N . GLY A 1 189 ? -3.299 -10.082 2.191 1.00 92.50 189 GLY A N 1
ATOM 1458 C CA . GLY A 1 189 ? -3.359 -11.070 1.116 1.00 92.50 189 GLY A CA 1
ATOM 1459 C C . GLY A 1 189 ? -2.519 -10.696 -0.101 1.00 92.50 189 GLY A C 1
ATOM 1460 O O . GLY A 1 189 ? -1.906 -11.563 -0.701 1.00 92.50 189 GLY A O 1
ATOM 1461 N N . ALA A 1 190 ? -2.485 -9.414 -0.457 1.00 89.19 190 ALA A N 1
ATOM 1462 C CA . ALA A 1 190 ? -1.721 -8.901 -1.592 1.00 89.19 190 ALA A CA 1
ATOM 1463 C C . ALA A 1 190 ? -0.196 -8.950 -1.383 1.00 89.19 190 ALA A C 1
ATOM 1465 O O . ALA A 1 190 ? 0.551 -8.996 -2.355 1.00 89.19 190 ALA A O 1
ATOM 1466 N N . LEU A 1 191 ? 0.262 -8.898 -0.128 1.00 85.44 191 LEU A N 1
ATOM 1467 C CA . LEU A 1 191 ? 1.679 -8.972 0.247 1.00 85.44 191 LEU A CA 1
ATOM 1468 C C . LEU A 1 191 ? 2.199 -10.409 0.429 1.00 85.44 191 LEU A C 1
ATOM 1470 O O . LEU A 1 191 ? 3.418 -10.589 0.479 1.00 85.44 191 LEU A O 1
ATOM 1474 N N . GLY A 1 192 ? 1.303 -11.386 0.609 1.00 76.56 192 GLY A N 1
ATOM 1475 C CA . GLY A 1 192 ? 1.627 -12.802 0.831 1.00 76.56 192 GLY A CA 1
ATOM 1476 C C . GLY A 1 192 ? 1.709 -13.598 -0.461 1.00 76.56 192 GLY A C 1
ATOM 1477 O O . GLY A 1 192 ? 2.520 -14.548 -0.486 1.00 76.56 192 GLY A O 1
#

Radius of gyration: 16.43 Å; chains: 1; bounding box: 42×32×44 Å

pLDDT: mean 83.59, std 13.93, range [41.44, 96.06]

Foldseek 3Di:
DQLLVLLLVLLLLLLVLLLCLVVLCVVCVVPLVVLLVVLLVLLVCCLVPALVVVLVVLCVVPPVVLLVLLVVLQCVLVVLVVVLVVPADPVRSQQSCQVSVLVVLLVLLLLLLLLLSVLVVVHSVSSVSSSPSSSSCSSRVPPSVDHNPPPVSSNSSSCSSVNSVVCNVVCVVVCDSSNSSSSSSSNSNNSD